Protein AF-A0A2Z6S426-F1 (afdb_monomer_lite)

Sequence (237 aa):
MQKSKGLKKSLVNKELTIDIYERCTQDAVEDKPRTAYFLRCERFIPYIIRQTKRSIHLLDSKRWILNDRITTWAFGDCRIPIYIQALEKYGDDIPNEILYTRKQLIDMEDNGSVSESTITWKDVGKAQIKIMEEGFRTRYKKDSKFIREYAGYVSRLRQEENSDEYVRNVAVMLFLDEEAYSIRIARYRKWYANKKNLLKSVEHLYKLYYELSKEVRPMVGNEIENAIEDAIKAEIN

Organism: NCBI:txid94130

Foldseek 3Di:
DDDPDDPDPPPDDVVVVVVVVCCCVVVVDWDDWDWDWDWDADPNDIDIDIDTDDDCRPPNPLWDQDPVNPDIDGVPPPLVVVSVVQCVVPPPPRDVVSVDPPVVVVVVVPPDDDDDDDLALVNLLVLLVQLLVLCVVVVNDCPDPSNVVSVVVNVVLVPDPGNRVVLLVVLCVQDVDVVSLVVVLVVLCVVCVVSVSSNVSVNSSNVSSPVSNVVPDDQDPVSVVVVVVVVVVVVVD

Radius of gyration: 26.18 Å; chains: 1; bounding box: 75×65×60 Å

Structure (mmCIF, N/CA/C/O backbone):
data_AF-A0A2Z6S426-F1
#
_entry.id   AF-A0A2Z6S426-F1
#
loop_
_atom_site.group_PDB
_atom_site.id
_atom_site.type_symbol
_atom_site.label_atom_id
_atom_site.label_alt_id
_atom_site.label_comp_id
_atom_site.label_asym_id
_atom_site.label_entity_id
_atom_site.label_seq_id
_atom_site.pdbx_PDB_ins_code
_atom_site.Cartn_x
_atom_site.Cartn_y
_atom_site.Cartn_z
_atom_site.occupancy
_atom_site.B_iso_or_equiv
_atom_site.auth_seq_id
_atom_site.auth_comp_id
_atom_site.auth_asym_id
_atom_site.auth_atom_id
_atom_site.pdbx_PDB_model_num
ATOM 1 N N . MET A 1 1 ? -43.826 -20.174 12.063 1.00 30.41 1 MET A N 1
ATOM 2 C CA . MET A 1 1 ? -42.559 -19.449 11.800 1.00 30.41 1 MET A CA 1
ATOM 3 C C . MET A 1 1 ? -41.387 -20.376 12.078 1.00 30.41 1 MET A C 1
ATOM 5 O O . MET A 1 1 ? -41.170 -20.728 13.230 1.00 30.41 1 MET A O 1
ATOM 9 N N . GLN A 1 2 ? -40.660 -20.808 11.049 1.00 24.36 2 GLN A N 1
ATOM 10 C CA . GLN A 1 2 ? -39.544 -21.744 11.199 1.00 24.36 2 GLN A CA 1
ATOM 11 C C . GLN A 1 2 ? -38.223 -20.981 11.024 1.00 24.36 2 GLN A C 1
ATOM 13 O O . GLN A 1 2 ? -37.948 -20.439 9.958 1.00 24.36 2 GLN A O 1
ATOM 18 N N . LYS A 1 3 ? -37.418 -20.895 12.090 1.00 27.33 3 LYS A N 1
ATOM 19 C CA . LYS A 1 3 ? -36.033 -20.410 12.009 1.00 27.33 3 LYS A CA 1
ATOM 20 C C . LYS A 1 3 ? -35.194 -21.482 11.313 1.00 27.33 3 LYS A C 1
ATOM 22 O O . LYS A 1 3 ? -35.012 -22.555 11.884 1.00 27.33 3 LYS A O 1
ATOM 27 N N . SER A 1 4 ? -34.609 -21.191 10.153 1.00 26.69 4 SER A N 1
ATOM 28 C CA . SER A 1 4 ? -33.524 -22.013 9.606 1.00 26.69 4 SER A CA 1
ATOM 29 C C . SER A 1 4 ? -32.203 -21.651 10.295 1.00 26.69 4 SER A C 1
ATOM 31 O O . SER A 1 4 ? -31.337 -20.956 9.772 1.00 26.69 4 SER A O 1
ATOM 33 N N . LYS A 1 5 ? -32.046 -22.141 11.531 1.00 32.06 5 LYS A N 1
ATOM 34 C CA . LYS A 1 5 ? -30.719 -22.367 12.113 1.00 32.06 5 LYS A CA 1
ATOM 35 C C . LYS A 1 5 ? -30.060 -23.493 11.317 1.00 32.06 5 LYS A C 1
ATOM 37 O O . LYS A 1 5 ? -30.583 -24.600 11.281 1.00 32.06 5 LYS A O 1
ATOM 42 N N . GLY A 1 6 ? -28.897 -23.208 10.743 1.00 30.12 6 GLY A N 1
ATOM 43 C CA . GLY A 1 6 ? -28.026 -24.218 10.158 1.00 30.12 6 GLY A CA 1
ATOM 44 C C . GLY A 1 6 ? -28.404 -24.603 8.733 1.00 30.12 6 GLY A C 1
ATOM 45 O O . GLY A 1 6 ? -29.051 -25.620 8.503 1.00 30.12 6 GLY A O 1
ATOM 46 N N . LEU A 1 7 ? -27.810 -23.906 7.762 1.00 29.88 7 LEU A N 1
ATOM 47 C CA . LEU A 1 7 ? -27.157 -24.677 6.708 1.00 29.88 7 LEU A CA 1
ATOM 48 C C . LEU A 1 7 ? -26.082 -25.491 7.427 1.00 29.88 7 LEU A C 1
ATOM 50 O O . LEU A 1 7 ? -25.036 -24.979 7.830 1.00 29.88 7 LEU A O 1
ATOM 54 N N . LYS A 1 8 ? -26.454 -26.737 7.736 1.00 31.03 8 LYS A N 1
ATOM 55 C CA . LYS A 1 8 ? -25.564 -27.752 8.272 1.00 31.03 8 LYS A CA 1
ATOM 56 C C . LYS A 1 8 ? -24.275 -27.725 7.454 1.00 31.03 8 LYS A C 1
ATOM 58 O O . LYS A 1 8 ? -24.292 -27.503 6.245 1.00 31.03 8 LYS A O 1
ATOM 63 N N . LYS A 1 9 ? -23.182 -28.031 8.148 1.00 32.97 9 LYS A N 1
ATOM 64 C CA . LYS A 1 9 ? -21.836 -28.421 7.692 1.00 32.97 9 LYS A CA 1
ATOM 65 C C . LYS A 1 9 ? -21.816 -29.536 6.611 1.00 32.97 9 LYS A C 1
ATOM 67 O O . LYS A 1 9 ? -20.800 -30.192 6.437 1.00 32.97 9 LYS A O 1
ATOM 72 N N . SER A 1 10 ? -22.929 -29.785 5.921 1.00 32.44 10 SER A N 1
ATOM 73 C CA . SER A 1 10 ? -23.273 -30.994 5.182 1.00 32.44 10 SER A CA 1
ATOM 74 C C . SER A 1 10 ? -23.428 -30.783 3.667 1.00 32.44 10 SER A C 1
ATOM 76 O O . SER A 1 10 ? -24.232 -31.462 3.042 1.00 32.44 10 SER A O 1
ATOM 78 N N . LEU A 1 11 ? -22.643 -29.894 3.060 1.00 34.47 11 LEU A N 1
ATOM 79 C CA . LEU A 1 11 ? -22.276 -29.983 1.636 1.00 34.47 11 LEU A CA 1
ATOM 80 C C . LEU A 1 11 ? -20.750 -29.737 1.543 1.00 34.47 11 LEU A C 1
ATOM 82 O O . LEU A 1 11 ? -20.322 -28.704 1.041 1.00 34.47 11 LEU A O 1
ATOM 86 N N . VAL A 1 12 ? -19.930 -30.435 2.350 1.00 36.62 12 VAL A N 1
ATOM 87 C CA . VAL A 1 12 ? -19.390 -31.807 2.127 1.00 36.62 12 VAL A CA 1
ATOM 88 C C . VAL A 1 12 ? -18.418 -31.770 0.952 1.00 36.62 12 VAL A C 1
ATOM 90 O O . VAL A 1 12 ? -18.851 -31.590 -0.175 1.00 36.62 12 VAL A O 1
ATOM 93 N N . ASN A 1 13 ? -17.104 -31.895 1.079 1.00 34.88 13 ASN A N 1
ATOM 94 C CA . ASN A 1 13 ? -16.160 -32.184 2.156 1.00 34.88 13 ASN A CA 1
ATOM 95 C C . ASN A 1 13 ? -14.894 -31.433 1.681 1.00 34.88 13 ASN A C 1
ATOM 97 O O . ASN A 1 13 ? -14.618 -31.475 0.483 1.00 34.88 13 ASN A O 1
ATOM 101 N N . LYS A 1 14 ? -14.116 -30.736 2.521 1.00 36.34 14 LYS A N 1
ATOM 102 C CA . LYS A 1 14 ? -12.829 -30.188 2.021 1.00 36.34 14 LYS A CA 1
ATOM 103 C C . LYS A 1 14 ? -11.916 -31.307 1.485 1.00 36.34 14 LYS A C 1
ATOM 105 O O . LYS A 1 14 ? -11.168 -31.057 0.546 1.00 36.34 14 LYS A O 1
ATOM 110 N N . GLU A 1 15 ? -12.088 -32.524 2.003 1.00 39.94 15 GLU A N 1
ATOM 111 C CA . GLU A 1 15 ? -11.519 -33.778 1.484 1.00 39.94 15 GLU A CA 1
ATOM 112 C C . GLU A 1 15 ? -11.997 -34.090 0.056 1.00 39.94 15 GLU A C 1
ATOM 114 O O . GLU A 1 15 ? -11.175 -34.355 -0.806 1.00 39.94 15 GLU A O 1
ATOM 119 N N . LEU A 1 16 ? -13.285 -33.887 -0.264 1.00 41.25 16 LEU A N 1
ATOM 120 C CA . LEU A 1 16 ? -13.833 -34.134 -1.604 1.00 41.25 16 LEU A CA 1
ATOM 121 C C . LEU A 1 16 ? -13.125 -33.293 -2.677 1.00 41.25 16 LEU A C 1
ATOM 123 O O . LEU A 1 16 ? -13.000 -33.742 -3.806 1.00 41.25 16 LEU A O 1
ATOM 127 N N . THR A 1 17 ? -12.678 -32.076 -2.350 1.00 51.31 17 THR A N 1
ATOM 128 C CA . THR A 1 17 ? -11.922 -31.217 -3.281 1.00 51.31 17 THR A CA 1
ATOM 129 C C . THR A 1 17 ? -10.506 -31.723 -3.550 1.00 51.31 17 THR A C 1
ATOM 131 O O . THR A 1 17 ? -10.048 -31.589 -4.680 1.00 51.31 17 THR A O 1
ATOM 134 N N . ILE A 1 18 ? -9.832 -32.298 -2.548 1.00 51.16 18 ILE A N 1
ATOM 135 C CA . ILE A 1 18 ? -8.491 -32.882 -2.710 1.00 51.16 18 ILE A CA 1
ATOM 136 C C . ILE A 1 18 ? -8.596 -34.235 -3.418 1.00 51.16 18 ILE A C 1
ATOM 138 O O . ILE A 1 18 ? -7.896 -34.443 -4.394 1.00 51.16 18 ILE A O 1
ATOM 142 N N . ASP A 1 19 ? -9.552 -35.089 -3.052 1.00 53.00 19 ASP A N 1
ATOM 143 C CA . ASP A 1 19 ? -9.757 -36.386 -3.713 1.00 53.00 19 ASP A CA 1
ATOM 144 C C . ASP A 1 19 ? -10.205 -36.233 -5.176 1.00 53.00 19 ASP A C 1
ATOM 146 O O . ASP A 1 19 ? -9.977 -37.102 -6.015 1.00 53.00 19 ASP A O 1
ATOM 150 N N . ILE A 1 20 ? -10.927 -35.153 -5.503 1.00 52.75 20 ILE A N 1
ATOM 151 C CA . ILE A 1 20 ? -11.237 -34.796 -6.896 1.00 52.75 20 ILE A CA 1
ATOM 152 C C . ILE A 1 20 ? -9.968 -34.299 -7.597 1.00 52.75 20 ILE A C 1
ATOM 154 O O . ILE A 1 20 ? -9.729 -34.685 -8.732 1.00 52.75 20 ILE A O 1
ATOM 158 N N . TYR A 1 21 ? -9.136 -33.496 -6.930 1.00 50.28 21 TYR A N 1
ATOM 159 C CA . TYR A 1 21 ? -7.857 -33.028 -7.470 1.00 50.28 21 TYR A CA 1
ATOM 160 C C . TYR A 1 21 ? -6.886 -34.186 -7.759 1.00 50.28 21 TYR A C 1
ATOM 162 O O . TYR A 1 21 ? -6.336 -34.250 -8.857 1.00 50.28 21 TYR A O 1
ATOM 1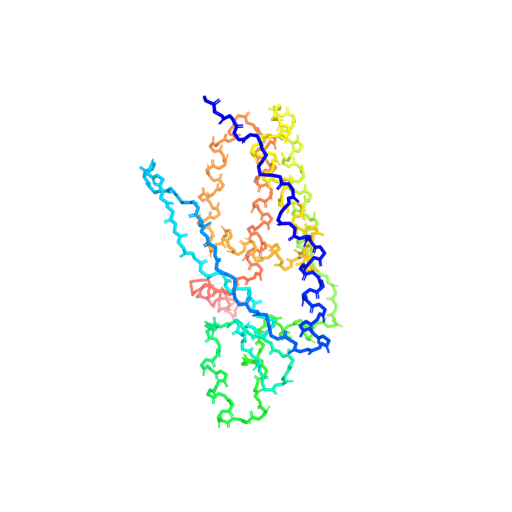70 N N . GLU A 1 22 ? -6.720 -35.125 -6.825 1.00 53.22 22 GLU A N 1
ATOM 171 C CA . GLU A 1 22 ? -5.867 -36.308 -6.982 1.00 53.22 22 GLU A CA 1
ATOM 172 C C . GLU A 1 22 ? -6.383 -37.222 -8.097 1.00 53.22 22 GLU A C 1
ATOM 174 O O . GLU A 1 22 ? -5.616 -37.566 -8.985 1.00 53.22 22 GLU A O 1
ATOM 179 N N . ARG A 1 23 ? -7.691 -37.509 -8.167 1.00 57.47 23 ARG A N 1
ATOM 180 C CA . ARG A 1 23 ? -8.261 -38.296 -9.282 1.00 57.47 23 ARG A CA 1
ATOM 181 C C . ARG A 1 23 ? -8.143 -37.604 -10.640 1.00 57.47 23 ARG A C 1
ATOM 183 O O . ARG A 1 23 ? -7.869 -38.258 -11.640 1.00 57.47 23 ARG A O 1
ATOM 190 N N . CYS A 1 24 ? -8.324 -36.286 -10.705 1.00 53.66 24 CYS A N 1
ATOM 191 C CA . CYS A 1 24 ? -8.149 -35.536 -11.952 1.00 53.66 24 CYS A CA 1
ATOM 192 C C . CYS A 1 24 ? -6.681 -35.509 -12.415 1.00 53.66 24 CYS A C 1
ATOM 194 O O . CYS A 1 24 ? -6.433 -35.456 -13.616 1.00 53.66 24 CYS A O 1
ATOM 196 N N . THR A 1 25 ? -5.714 -35.527 -11.489 1.00 51.59 25 THR A N 1
ATOM 197 C CA . THR A 1 25 ? -4.272 -35.472 -11.806 1.00 51.59 25 THR A CA 1
ATOM 198 C C . THR A 1 25 ? -3.643 -36.848 -12.025 1.00 51.59 25 THR A C 1
ATOM 200 O O . THR A 1 25 ? -2.805 -36.980 -12.910 1.00 51.59 25 THR A O 1
ATOM 203 N N . GLN A 1 26 ? -4.043 -37.863 -11.257 1.00 58.97 26 GLN A N 1
ATOM 204 C CA . GLN A 1 26 ? -3.499 -39.224 -11.329 1.00 58.97 26 GLN A CA 1
ATOM 205 C C . GLN A 1 26 ? -4.237 -40.092 -12.358 1.00 58.97 26 GLN A C 1
ATOM 207 O O . GLN A 1 26 ? -3.587 -40.813 -13.110 1.00 58.97 26 GLN A O 1
ATOM 212 N N . ASP A 1 27 ? -5.568 -39.976 -12.446 1.00 61.31 27 ASP A N 1
ATOM 213 C CA . ASP A 1 27 ? -6.408 -40.866 -13.265 1.00 61.31 27 ASP A CA 1
ATOM 214 C C . ASP A 1 27 ? -6.983 -40.186 -14.526 1.00 61.31 27 ASP A C 1
ATOM 216 O O . ASP A 1 27 ? -7.734 -40.810 -15.277 1.00 61.31 27 ASP A O 1
ATOM 220 N N . ALA A 1 28 ? -6.669 -38.902 -14.759 1.00 57.78 28 ALA A N 1
ATOM 221 C CA . ALA A 1 28 ? -7.155 -38.084 -15.885 1.00 57.78 28 ALA A CA 1
ATOM 222 C C . ALA A 1 28 ? -8.693 -38.070 -16.063 1.00 57.78 28 ALA A C 1
ATOM 224 O O . ALA A 1 28 ? -9.211 -37.867 -17.163 1.00 57.78 28 ALA A O 1
ATOM 225 N N . VAL A 1 29 ? -9.447 -38.287 -14.981 1.00 59.19 29 VAL A N 1
ATOM 226 C CA . VAL A 1 29 ? -10.915 -38.324 -15.016 1.00 59.19 29 VAL A CA 1
ATOM 227 C C . VAL A 1 29 ? -11.481 -36.904 -15.071 1.00 59.19 29 VAL A C 1
ATOM 229 O O . VAL A 1 29 ? -11.225 -36.089 -14.189 1.00 59.19 29 VAL A O 1
ATOM 232 N N . GLU A 1 30 ? -12.294 -36.613 -16.088 1.00 54.28 30 GLU A N 1
ATOM 233 C CA . GLU A 1 30 ? -12.892 -35.289 -16.296 1.00 54.28 30 GLU A CA 1
ATOM 234 C C . GLU A 1 30 ? -13.983 -34.974 -15.249 1.00 54.28 30 GLU A C 1
ATOM 236 O O . GLU A 1 30 ? -14.933 -35.746 -15.057 1.00 54.28 30 GLU A O 1
ATOM 241 N N . ASP A 1 31 ? -13.882 -33.820 -14.575 1.00 57.72 31 ASP A N 1
ATOM 242 C CA . ASP A 1 31 ? -14.892 -33.398 -13.597 1.00 57.72 31 ASP A CA 1
ATOM 243 C C . ASP A 1 31 ? -16.157 -32.877 -14.295 1.00 57.72 31 ASP A C 1
ATOM 245 O O . ASP A 1 31 ? -16.133 -31.944 -15.103 1.00 57.72 31 ASP A O 1
ATOM 249 N N . LYS A 1 32 ? -17.304 -33.471 -13.957 1.00 58.50 32 LYS A N 1
ATOM 250 C CA . LYS A 1 32 ? -18.586 -33.133 -14.581 1.00 58.50 32 LYS A CA 1
ATOM 251 C C . LYS A 1 32 ? -19.198 -31.890 -13.930 1.00 58.50 32 LYS A C 1
ATOM 253 O O . LYS A 1 32 ? -19.298 -31.809 -12.701 1.00 58.50 32 LYS A O 1
ATOM 258 N N . PRO A 1 33 ? -19.713 -30.938 -14.728 1.00 57.06 33 PRO A N 1
ATOM 259 C CA . PRO A 1 33 ? -20.255 -29.696 -14.203 1.00 57.06 33 PRO A CA 1
ATOM 260 C C . PRO A 1 33 ? -21.508 -29.943 -13.360 1.00 57.06 33 PRO A C 1
ATOM 262 O O . PRO A 1 33 ? -22.411 -30.691 -13.741 1.00 57.06 33 PRO A O 1
ATOM 265 N N . ARG A 1 34 ? -21.596 -29.265 -12.212 1.00 58.78 34 ARG A N 1
ATOM 266 C CA . ARG A 1 34 ? -22.709 -29.431 -11.270 1.00 58.78 34 ARG A CA 1
ATOM 267 C C . ARG A 1 34 ? -23.681 -28.271 -11.410 1.00 58.78 34 ARG A C 1
ATOM 269 O O . ARG A 1 34 ? -23.300 -27.102 -11.361 1.00 58.78 34 ARG A O 1
ATOM 276 N N . THR A 1 35 ? -24.961 -28.587 -11.567 1.00 59.53 35 THR A N 1
ATOM 277 C CA . THR A 1 35 ? -26.019 -27.573 -11.657 1.00 59.53 35 THR A CA 1
ATOM 278 C C . THR A 1 35 ? -26.753 -27.466 -10.335 1.00 59.53 35 THR A C 1
ATOM 280 O O . THR A 1 35 ? -27.240 -28.467 -9.820 1.00 59.53 35 THR A O 1
ATOM 283 N N . ALA A 1 36 ? -26.839 -26.252 -9.794 1.00 64.94 36 ALA A N 1
ATOM 284 C CA . ALA A 1 36 ? -27.532 -25.983 -8.543 1.00 64.94 36 ALA A CA 1
ATOM 285 C C . ALA A 1 36 ? -28.350 -24.688 -8.627 1.00 64.94 36 ALA A C 1
ATOM 287 O O . ALA A 1 36 ? -28.082 -23.801 -9.441 1.00 64.94 36 ALA A O 1
ATOM 288 N N . TYR A 1 37 ? -29.366 -24.590 -7.774 1.00 68.50 37 TYR A N 1
ATOM 289 C CA . TYR A 1 37 ? -30.145 -23.372 -7.588 1.00 68.50 37 TYR A CA 1
ATOM 290 C C . TYR A 1 37 ? -29.488 -22.502 -6.515 1.00 68.50 37 TYR A C 1
ATOM 292 O O . TYR A 1 37 ? -29.152 -22.983 -5.433 1.00 68.50 37 TYR A O 1
ATOM 300 N N . PHE A 1 38 ? -29.306 -21.219 -6.814 1.00 61.91 38 PHE A N 1
ATOM 301 C CA . PHE A 1 38 ? -28.699 -20.239 -5.920 1.00 61.91 38 PHE A CA 1
ATOM 302 C C . PHE A 1 38 ? -29.707 -19.143 -5.600 1.00 61.91 38 PHE A C 1
ATOM 304 O O . PHE A 1 38 ? -30.357 -18.610 -6.497 1.00 61.91 38 PHE A O 1
ATOM 311 N N . LEU A 1 39 ? -29.800 -18.775 -4.324 1.00 65.00 39 LEU A N 1
ATOM 312 C CA . LEU A 1 39 ? -30.549 -17.600 -3.899 1.00 65.00 39 LEU A CA 1
ATOM 313 C C . LEU A 1 39 ? -29.699 -16.346 -4.146 1.00 65.00 39 LEU A C 1
ATOM 315 O O . LEU A 1 39 ? -28.556 -16.259 -3.689 1.00 65.00 39 LEU A O 1
ATOM 319 N N . ARG A 1 40 ? -30.251 -15.381 -4.876 1.00 66.38 40 ARG A N 1
ATOM 320 C CA . ARG A 1 40 ? -29.673 -14.058 -5.129 1.00 66.38 40 ARG A CA 1
ATOM 321 C C . ARG A 1 40 ? -30.612 -12.981 -4.607 1.00 66.38 40 ARG A C 1
ATOM 323 O O . ARG A 1 40 ? -31.764 -13.249 -4.277 1.00 66.38 40 ARG A O 1
ATOM 330 N N . CYS A 1 41 ? -30.089 -11.769 -4.506 1.00 63.28 41 CYS A N 1
ATOM 331 C CA . CYS A 1 41 ? -30.846 -10.599 -4.103 1.00 63.28 41 CYS A CA 1
ATOM 332 C C . CYS A 1 41 ? -30.325 -9.401 -4.892 1.00 63.28 41 CYS A C 1
ATOM 334 O O . CYS A 1 41 ? -29.135 -9.094 -4.822 1.00 63.28 41 CYS A O 1
ATOM 336 N N . GLU A 1 42 ? -31.205 -8.744 -5.639 1.00 61.62 42 GLU A N 1
ATOM 337 C CA . GLU A 1 42 ? -30.906 -7.498 -6.339 1.00 61.62 42 GLU A CA 1
ATOM 338 C C . GLU A 1 42 ? -31.943 -6.459 -5.932 1.00 61.62 42 GLU A C 1
ATOM 340 O O . GLU A 1 42 ? -33.138 -6.748 -5.916 1.00 61.62 42 GLU A O 1
ATOM 345 N N . ARG A 1 43 ? -31.483 -5.266 -5.530 1.00 70.94 43 ARG A N 1
ATOM 346 C CA . ARG A 1 43 ? -32.350 -4.188 -5.013 1.00 70.94 43 ARG A CA 1
ATOM 347 C C . ARG A 1 43 ? -33.350 -4.672 -3.949 1.00 70.94 43 ARG A C 1
ATOM 349 O O . ARG A 1 43 ? -34.501 -4.257 -3.939 1.00 70.94 43 ARG A O 1
ATOM 356 N N . PHE A 1 44 ? -32.894 -5.545 -3.048 1.00 60.66 44 PHE A N 1
ATOM 357 C CA . PHE A 1 44 ? -33.692 -6.137 -1.963 1.00 60.66 44 PHE A CA 1
ATOM 358 C C . PHE A 1 44 ? -34.819 -7.086 -2.404 1.00 60.66 44 PHE A C 1
ATOM 360 O O . PHE A 1 44 ? -35.609 -7.516 -1.566 1.00 60.66 44 PHE A O 1
ATOM 367 N N . ILE A 1 45 ? -34.866 -7.477 -3.679 1.00 69.31 45 ILE A N 1
ATOM 368 C CA . ILE A 1 45 ? -35.804 -8.475 -4.195 1.00 69.31 45 ILE A CA 1
ATOM 369 C C . ILE A 1 45 ? -35.067 -9.821 -4.304 1.00 69.31 45 ILE A C 1
ATOM 371 O O . ILE A 1 45 ? -34.122 -9.938 -5.094 1.00 69.31 45 ILE A O 1
ATOM 375 N N . PRO A 1 46 ? -35.440 -10.841 -3.506 1.00 72.12 46 PRO A N 1
ATOM 376 C CA . PRO A 1 46 ? -34.824 -12.157 -3.589 1.00 72.12 46 PRO A CA 1
ATOM 377 C C . PRO A 1 46 ? -35.333 -12.919 -4.816 1.00 72.12 46 PRO A C 1
ATOM 379 O O . PRO A 1 46 ? -36.532 -12.954 -5.084 1.00 72.12 46 PRO A O 1
ATOM 382 N N . TYR A 1 47 ? -34.430 -13.587 -5.528 1.00 74.94 47 TYR A N 1
ATOM 383 C CA . TYR A 1 47 ? -34.781 -14.481 -6.631 1.00 74.94 47 TYR A CA 1
ATOM 384 C C . TYR A 1 47 ? -33.871 -15.708 -6.656 1.00 74.94 47 TYR A C 1
ATOM 386 O O . TYR A 1 47 ? -32.744 -15.692 -6.157 1.00 74.94 47 TYR A O 1
ATOM 394 N N . ILE A 1 48 ? -34.377 -16.797 -7.230 1.00 70.69 48 ILE A N 1
ATOM 395 C CA . ILE A 1 48 ? -33.630 -18.042 -7.396 1.00 70.69 48 ILE A CA 1
ATOM 396 C C . ILE A 1 48 ? -33.115 -18.096 -8.830 1.00 70.69 48 ILE A C 1
ATOM 398 O O . ILE A 1 48 ? -33.885 -17.972 -9.776 1.00 70.69 48 ILE A O 1
ATOM 402 N N . ILE A 1 49 ? -31.815 -18.325 -8.991 1.00 72.69 49 ILE A N 1
ATOM 403 C CA . ILE A 1 49 ? -31.191 -18.545 -10.294 1.00 72.69 49 ILE A CA 1
ATOM 404 C C . ILE A 1 49 ? -30.621 -19.959 -10.363 1.00 72.69 49 ILE A C 1
ATOM 406 O O . ILE A 1 49 ? -29.916 -20.412 -9.458 1.00 72.69 49 ILE A O 1
ATOM 410 N N . ARG A 1 50 ? -30.917 -20.674 -11.449 1.00 74.75 50 ARG A N 1
ATOM 411 C CA . ARG A 1 50 ? -30.262 -21.944 -11.769 1.00 74.75 50 ARG A CA 1
ATOM 412 C C . ARG A 1 50 ? -28.904 -21.621 -12.381 1.00 74.75 50 ARG A C 1
ATOM 414 O O . ARG A 1 50 ? -28.848 -21.006 -13.439 1.00 74.75 50 ARG A O 1
ATOM 421 N N . GLN A 1 51 ? -27.816 -22.011 -11.723 1.00 63.19 51 GLN A N 1
ATOM 422 C CA . GLN A 1 51 ? -26.471 -21.854 -12.276 1.00 63.19 51 GLN A CA 1
ATOM 423 C C . GLN A 1 51 ? -25.788 -23.214 -12.357 1.00 63.19 51 GLN A C 1
ATOM 425 O O . GLN A 1 51 ? -25.721 -23.968 -11.384 1.00 63.19 51 GLN A O 1
ATOM 430 N N . THR A 1 52 ? -25.254 -23.517 -13.533 1.00 61.50 52 THR A N 1
ATOM 431 C CA . THR A 1 52 ? -24.308 -24.612 -13.713 1.00 61.50 52 THR A CA 1
ATOM 432 C C . THR A 1 52 ? -22.933 -24.086 -13.353 1.00 61.50 52 THR A C 1
ATOM 434 O O . THR A 1 52 ? -22.363 -23.272 -14.075 1.00 61.50 52 THR A O 1
ATOM 437 N N . LYS A 1 53 ? -22.414 -24.511 -12.201 1.00 50.59 53 LYS A N 1
ATOM 438 C CA . LYS A 1 53 ? -21.026 -24.246 -11.848 1.00 50.59 53 LYS A CA 1
ATOM 439 C C . LYS A 1 53 ? -20.177 -25.344 -12.464 1.00 50.59 53 LYS A C 1
ATOM 441 O O . LYS A 1 53 ? -20.274 -26.508 -12.079 1.00 50.59 53 LYS A O 1
ATOM 446 N N . ARG A 1 54 ? -19.354 -24.954 -13.431 1.00 47.12 54 ARG A N 1
ATOM 447 C CA . ARG A 1 54 ? -18.203 -25.754 -13.830 1.00 47.12 54 ARG A CA 1
ATOM 448 C C . ARG A 1 54 ? -17.132 -25.508 -12.770 1.00 47.12 54 ARG A C 1
ATOM 450 O O . ARG A 1 54 ? -16.801 -24.355 -12.491 1.00 47.12 54 ARG A O 1
ATOM 457 N N . SER A 1 55 ? -16.698 -26.561 -12.095 1.00 45.59 55 SER A N 1
ATOM 458 C CA . SER A 1 55 ? -15.409 -26.575 -11.408 1.00 45.59 55 SER A CA 1
ATOM 459 C C . SER A 1 55 ? -14.356 -26.139 -12.421 1.00 45.59 55 SER A C 1
ATOM 461 O O . SER A 1 55 ? -14.414 -26.516 -13.590 1.00 45.59 55 SER A O 1
ATOM 463 N N . ILE A 1 56 ? -13.469 -25.249 -11.992 1.00 44.97 56 ILE A N 1
ATOM 464 C CA . ILE A 1 56 ? -12.375 -24.761 -12.826 1.00 44.97 56 ILE A CA 1
ATOM 465 C C . ILE A 1 56 ? -11.535 -25.996 -13.156 1.00 44.97 56 ILE A C 1
ATOM 467 O O . ILE A 1 56 ? -11.025 -26.645 -12.244 1.00 44.97 56 ILE A O 1
ATOM 471 N N . HIS A 1 57 ? -11.509 -26.379 -14.431 1.00 40.09 57 HIS A N 1
ATOM 472 C CA . HIS A 1 57 ? -10.780 -27.546 -14.912 1.00 40.09 57 HIS A CA 1
ATOM 473 C C . HIS A 1 57 ? -9.291 -27.397 -14.549 1.00 40.09 57 HIS A C 1
ATOM 475 O O . HIS A 1 57 ? -8.758 -26.290 -14.573 1.00 40.09 57 HIS A O 1
ATOM 481 N N . LEU A 1 58 ? -8.596 -28.486 -14.210 1.00 40.81 58 LEU A N 1
ATOM 482 C CA . LEU A 1 58 ? -7.163 -28.438 -13.870 1.00 40.81 58 LEU A CA 1
ATOM 483 C C . LEU A 1 58 ? -6.286 -27.989 -15.055 1.00 40.81 58 LEU A C 1
ATOM 485 O O . LEU A 1 58 ? -5.217 -27.425 -14.850 1.00 40.81 58 LEU A O 1
ATOM 489 N N . LEU A 1 59 ? -6.784 -28.170 -16.283 1.00 40.56 59 LEU A N 1
ATOM 490 C CA . LEU A 1 59 ? -6.210 -27.625 -17.522 1.00 40.56 59 LEU A CA 1
ATOM 491 C C . LEU A 1 59 ? -6.968 -26.377 -18.027 1.00 40.56 59 LEU A C 1
ATOM 493 O O . LEU A 1 59 ? -6.926 -26.085 -19.217 1.00 40.56 59 LEU A O 1
ATOM 497 N N . ASP A 1 60 ? -7.728 -25.671 -17.175 1.00 42.06 60 ASP A N 1
ATOM 498 C CA . ASP A 1 60 ? -8.370 -24.398 -17.547 1.00 42.06 60 ASP A CA 1
ATOM 499 C C . ASP A 1 60 ? -7.283 -23.337 -17.792 1.00 42.06 60 ASP A C 1
ATOM 501 O O . ASP A 1 60 ? -6.714 -22.726 -16.881 1.00 42.06 60 ASP A O 1
ATOM 505 N N . SER A 1 61 ? -6.978 -23.181 -19.076 1.00 46.19 61 SER A N 1
ATOM 506 C CA . SER A 1 61 ? -5.930 -22.396 -19.716 1.00 46.19 61 SER A CA 1
ATOM 507 C C . SER A 1 61 ? -6.170 -20.889 -19.627 1.00 46.19 61 SER A C 1
ATOM 509 O O . SER A 1 61 ? -6.183 -20.175 -20.630 1.00 46.19 61 SER A O 1
ATOM 511 N N . LYS A 1 62 ? -6.303 -20.347 -18.414 1.00 54.78 62 LYS A N 1
ATOM 512 C CA . LYS A 1 62 ? -6.191 -18.889 -18.215 1.00 54.78 62 LYS A CA 1
ATOM 513 C C . LYS A 1 62 ? -4.753 -18.390 -18.315 1.00 54.78 62 LYS A C 1
ATOM 515 O O . LYS A 1 62 ? -4.497 -17.210 -18.071 1.00 54.78 62 LYS A O 1
ATOM 520 N N . A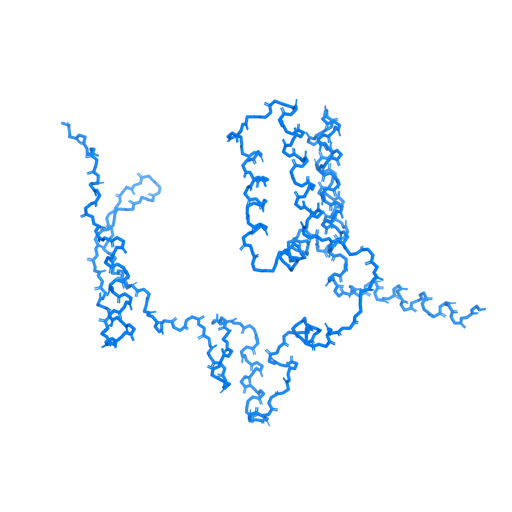RG A 1 63 ? -3.826 -19.283 -18.665 1.00 52.91 63 ARG A N 1
ATOM 521 C CA . ARG A 1 63 ? -2.447 -18.966 -18.975 1.00 52.91 63 ARG A CA 1
ATOM 522 C C . ARG A 1 63 ? -2.033 -19.555 -20.323 1.00 52.91 63 ARG A C 1
ATOM 524 O O . ARG A 1 63 ? -2.383 -20.689 -20.630 1.00 52.91 63 ARG A O 1
ATOM 531 N N . TRP A 1 64 ? -1.309 -18.766 -21.106 1.00 54.91 64 TRP A N 1
ATOM 532 C CA . TRP A 1 6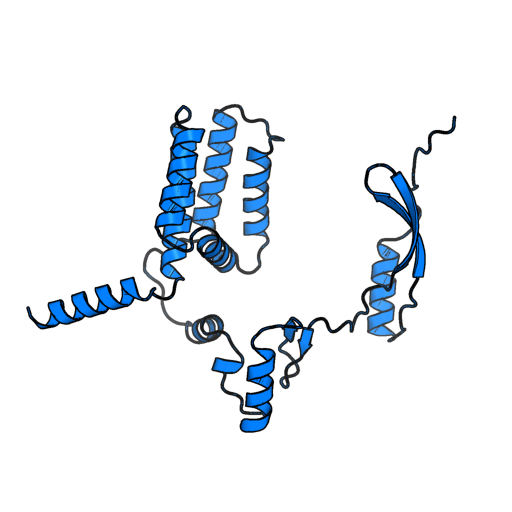4 ? -0.566 -19.192 -22.285 1.00 54.91 64 TRP A CA 1
ATOM 533 C C . TRP A 1 64 ? 0.722 -19.878 -21.838 1.00 54.91 64 TRP A C 1
ATOM 535 O O . TRP A 1 64 ? 1.472 -19.290 -21.062 1.00 54.91 64 TRP A O 1
ATOM 545 N N . ILE A 1 65 ? 0.964 -21.101 -22.308 1.00 61.28 65 ILE A N 1
ATOM 546 C CA . ILE A 1 65 ? 2.240 -21.803 -22.127 1.00 61.28 65 ILE A CA 1
ATOM 547 C C . ILE A 1 65 ? 3.112 -21.456 -23.335 1.00 61.28 65 ILE A C 1
ATOM 549 O O . ILE A 1 65 ? 2.661 -21.597 -24.472 1.00 61.28 65 ILE A O 1
ATOM 553 N N . LEU A 1 66 ? 4.317 -20.952 -23.082 1.00 64.38 66 LEU A N 1
ATOM 554 C CA . LEU A 1 66 ? 5.273 -20.564 -24.117 1.00 64.38 66 LEU A CA 1
ATOM 555 C C . LEU A 1 66 ? 5.961 -21.810 -24.704 1.00 64.38 66 LEU A C 1
ATOM 557 O O . LEU A 1 66 ? 5.826 -22.921 -24.190 1.00 64.38 66 LEU A O 1
ATOM 561 N N . ASN A 1 67 ? 6.678 -21.637 -25.813 1.00 66.12 67 ASN A N 1
ATOM 562 C CA . ASN A 1 67 ? 7.266 -22.746 -26.572 1.00 66.12 67 ASN A CA 1
ATOM 563 C C . ASN A 1 67 ? 8.331 -23.540 -25.784 1.00 66.12 67 ASN A C 1
ATOM 565 O O . ASN A 1 67 ? 8.529 -24.728 -26.026 1.00 66.12 67 ASN A O 1
ATOM 569 N N . ASP A 1 68 ? 8.935 -22.922 -24.764 1.00 61.19 68 ASP A N 1
ATOM 570 C CA . ASP A 1 68 ? 9.834 -23.579 -23.805 1.00 61.19 68 ASP A CA 1
ATOM 571 C C . ASP A 1 68 ? 9.131 -24.607 -22.895 1.00 61.19 68 ASP A C 1
ATOM 573 O O . ASP A 1 68 ? 9.787 -25.342 -22.159 1.00 61.19 68 ASP A O 1
ATOM 577 N N . ARG A 1 69 ? 7.792 -24.672 -22.943 1.00 54.75 69 ARG A N 1
ATOM 578 C CA . ARG A 1 69 ? 6.909 -25.538 -22.142 1.00 54.75 69 ARG A CA 1
ATOM 579 C C . ARG A 1 69 ? 7.021 -25.354 -20.628 1.00 54.75 69 ARG A C 1
ATOM 581 O O . ARG A 1 69 ? 6.437 -26.139 -19.882 1.00 54.75 69 ARG A O 1
ATOM 588 N N . ILE A 1 70 ? 7.733 -24.327 -20.175 1.00 57.44 70 ILE A N 1
ATOM 589 C CA . ILE A 1 70 ? 8.003 -24.055 -18.760 1.00 57.44 70 ILE A CA 1
ATOM 590 C C . ILE A 1 70 ? 7.377 -22.716 -18.372 1.00 57.44 70 ILE A C 1
ATOM 592 O O . ILE A 1 70 ? 6.729 -22.607 -17.328 1.00 57.44 70 ILE A O 1
ATOM 596 N N . THR A 1 71 ? 7.516 -21.698 -19.219 1.00 61.06 71 THR A N 1
ATOM 597 C CA . THR A 1 71 ? 7.070 -20.348 -18.896 1.00 61.06 71 THR A CA 1
ATOM 598 C C . THR A 1 71 ? 5.588 -20.178 -19.225 1.00 61.06 71 THR A C 1
ATOM 600 O O . THR A 1 71 ? 5.087 -20.632 -20.257 1.00 61.06 71 THR A O 1
ATOM 603 N N . THR A 1 72 ? 4.855 -19.508 -18.325 1.00 63.06 72 THR A N 1
ATOM 604 C CA . THR A 1 72 ? 3.416 -19.263 -18.491 1.00 63.06 72 THR A CA 1
ATOM 605 C C . THR A 1 72 ? 3.051 -17.792 -18.305 1.00 63.06 72 THR A C 1
ATOM 607 O O . THR A 1 72 ? 3.472 -17.157 -17.338 1.00 63.06 72 THR A O 1
ATOM 610 N N . TRP A 1 73 ? 2.220 -17.249 -19.195 1.00 59.34 73 TRP A N 1
ATOM 611 C CA . TRP A 1 73 ? 1.682 -15.881 -19.119 1.00 59.34 73 TRP A CA 1
ATOM 612 C C . TRP A 1 73 ? 0.173 -15.880 -18.957 1.00 59.34 73 TRP A C 1
ATOM 614 O O . TRP A 1 73 ? -0.482 -16.821 -19.373 1.00 59.34 73 TRP A O 1
ATOM 624 N N . ALA A 1 74 ? -0.411 -14.834 -18.372 1.00 58.66 74 ALA A N 1
ATOM 625 C CA . ALA A 1 74 ? -1.865 -14.733 -18.255 1.00 58.66 74 ALA A CA 1
ATOM 626 C C . ALA A 1 74 ? -2.534 -14.516 -19.624 1.00 58.66 74 ALA A C 1
ATOM 628 O O . ALA A 1 74 ? -1.988 -13.862 -20.508 1.00 58.66 74 ALA A O 1
ATOM 629 N N . PHE A 1 75 ? -3.747 -15.034 -19.803 1.00 50.94 75 PHE A N 1
ATOM 630 C CA . PHE A 1 75 ? -4.527 -14.780 -21.013 1.00 50.94 75 PHE A CA 1
ATOM 631 C C . PHE A 1 75 ? -4.836 -13.277 -21.143 1.00 50.94 75 PHE A C 1
ATOM 633 O O . PHE A 1 75 ? -5.390 -12.680 -20.219 1.00 50.94 75 PHE A O 1
ATOM 640 N N . GLY A 1 76 ? -4.478 -12.675 -22.280 1.00 52.75 76 GLY A N 1
ATOM 641 C CA . GLY A 1 76 ? -4.579 -11.226 -22.499 1.00 52.75 76 GLY A CA 1
ATOM 642 C C . GLY A 1 76 ? -3.363 -10.416 -22.032 1.00 52.75 76 GLY A C 1
ATOM 643 O O . GLY A 1 76 ? -3.431 -9.189 -22.038 1.00 52.75 76 GLY A O 1
ATOM 644 N N . ASP A 1 77 ? -2.262 -11.070 -21.642 1.00 62.47 77 ASP A N 1
ATOM 645 C CA . ASP A 1 77 ? -0.978 -10.396 -21.424 1.00 62.47 77 ASP A CA 1
ATOM 646 C C . ASP A 1 77 ? -0.553 -9.661 -22.707 1.00 62.47 77 ASP A C 1
ATOM 648 O O . ASP A 1 77 ? -0.574 -10.221 -23.808 1.00 62.47 77 ASP A O 1
ATOM 652 N N . CYS A 1 78 ? -0.193 -8.383 -22.568 1.00 65.44 78 CYS A N 1
ATOM 653 C CA . CYS A 1 78 ? 0.104 -7.493 -23.689 1.00 65.44 78 CYS A CA 1
ATOM 654 C C . CYS A 1 78 ? 1.319 -7.936 -24.518 1.00 65.44 78 CYS A C 1
ATOM 656 O O . CYS A 1 78 ? 1.497 -7.454 -25.635 1.00 65.44 78 CYS A O 1
ATOM 658 N N . ARG A 1 79 ? 2.133 -8.863 -23.999 1.00 71.69 79 ARG A N 1
ATOM 659 C CA . ARG A 1 79 ? 3.311 -9.414 -24.680 1.00 71.69 79 ARG A CA 1
ATOM 660 C C . ARG A 1 79 ? 2.987 -10.567 -25.623 1.00 71.69 79 ARG A C 1
ATOM 662 O O . ARG A 1 79 ? 3.792 -10.859 -26.501 1.00 71.69 79 ARG A O 1
ATOM 669 N N . ILE A 1 80 ? 1.814 -11.194 -25.497 1.00 71.44 80 ILE A N 1
ATOM 670 C CA . ILE A 1 80 ? 1.416 -12.343 -26.329 1.00 71.44 80 ILE A CA 1
ATOM 671 C C . ILE A 1 80 ? 1.481 -12.017 -27.833 1.00 71.44 80 ILE A C 1
ATOM 673 O O . ILE A 1 80 ? 2.092 -12.794 -28.564 1.00 71.44 80 ILE A O 1
ATOM 677 N N . PRO A 1 81 ? 0.948 -10.880 -28.330 1.00 75.62 81 PRO A N 1
ATOM 678 C CA . PRO A 1 81 ? 1.043 -10.551 -29.753 1.00 75.62 81 PRO A CA 1
ATOM 679 C C . PRO A 1 81 ? 2.488 -10.374 -30.241 1.00 75.62 81 PRO A C 1
ATOM 681 O O . PRO A 1 81 ? 2.817 -10.801 -31.344 1.00 75.62 81 PRO A O 1
ATOM 684 N N . ILE A 1 82 ? 3.355 -9.781 -29.411 1.00 78.94 82 ILE A N 1
ATOM 685 C CA . ILE A 1 82 ? 4.773 -9.542 -29.730 1.00 78.94 82 ILE A CA 1
ATOM 686 C C . ILE A 1 82 ? 5.533 -10.871 -29.769 1.00 78.94 82 ILE A C 1
ATOM 688 O O . ILE A 1 82 ? 6.318 -11.111 -30.682 1.00 78.94 82 ILE A O 1
ATOM 692 N N . TYR A 1 83 ? 5.259 -11.760 -28.814 1.00 78.88 83 TYR A N 1
ATOM 693 C CA . TYR A 1 83 ? 5.845 -13.094 -28.763 1.00 78.88 83 TYR A CA 1
ATOM 694 C C . TYR A 1 83 ? 5.463 -13.945 -29.977 1.00 78.88 83 TYR A C 1
ATOM 696 O O . TYR A 1 83 ? 6.330 -14.587 -30.554 1.00 78.88 83 TYR A O 1
ATOM 704 N N . ILE A 1 84 ? 4.197 -13.915 -30.408 1.00 76.75 84 ILE A N 1
ATOM 705 C CA . ILE A 1 84 ? 3.749 -14.650 -31.603 1.00 76.75 84 ILE A CA 1
ATOM 706 C C . ILE A 1 84 ? 4.494 -14.154 -32.852 1.00 76.75 84 ILE A C 1
ATOM 708 O O . ILE A 1 84 ? 5.006 -14.964 -33.619 1.00 76.75 84 ILE A O 1
ATOM 712 N N . GLN A 1 85 ? 4.633 -12.834 -33.018 1.00 79.50 85 GLN A N 1
ATOM 713 C CA . GLN A 1 85 ? 5.408 -12.253 -34.125 1.00 79.50 85 GLN A CA 1
ATOM 714 C C . GLN A 1 85 ? 6.897 -12.620 -34.053 1.00 79.50 85 GLN A C 1
ATOM 716 O O . GLN A 1 85 ? 7.539 -12.837 -35.079 1.00 79.50 85 GLN A O 1
ATOM 721 N N . ALA A 1 86 ? 7.460 -12.695 -32.845 1.00 78.38 86 ALA A N 1
ATOM 722 C CA . ALA A 1 86 ? 8.843 -13.104 -32.645 1.00 78.38 86 ALA A CA 1
ATOM 723 C C . ALA A 1 86 ? 9.048 -14.596 -32.948 1.00 78.38 86 ALA A C 1
ATOM 725 O O . ALA A 1 86 ? 10.032 -14.940 -33.590 1.00 78.38 86 ALA A O 1
ATOM 726 N N . LEU A 1 87 ? 8.106 -15.460 -32.568 1.00 78.56 87 LEU A N 1
ATOM 727 C CA . LEU A 1 87 ? 8.128 -16.891 -32.879 1.00 78.56 87 LEU A CA 1
ATOM 728 C C . LEU A 1 87 ? 8.088 -17.131 -34.397 1.00 78.56 87 LEU A C 1
ATOM 730 O O . LEU A 1 87 ? 8.844 -17.947 -34.912 1.00 78.56 87 LEU A O 1
ATOM 734 N N . GLU A 1 88 ? 7.270 -16.372 -35.132 1.00 80.62 88 GLU A N 1
ATOM 735 C CA . GLU A 1 88 ? 7.227 -16.439 -36.602 1.00 80.62 88 GLU A CA 1
ATOM 736 C C . GLU A 1 88 ? 8.534 -15.969 -37.262 1.00 80.62 88 GLU A C 1
ATOM 738 O O . GLU A 1 88 ? 8.901 -16.462 -38.328 1.00 80.62 88 GLU A O 1
ATOM 743 N N . LYS A 1 89 ? 9.245 -15.021 -36.640 1.00 79.06 89 LYS A N 1
ATOM 744 C CA . LYS A 1 89 ? 10.457 -14.404 -37.200 1.00 79.06 89 LYS A CA 1
ATOM 745 C C . LYS A 1 89 ? 11.755 -15.117 -36.811 1.00 79.06 89 LYS A C 1
ATOM 747 O O . LYS A 1 89 ? 12.682 -15.153 -37.617 1.00 79.06 89 LYS A O 1
ATOM 752 N N . TYR A 1 90 ? 11.837 -15.627 -35.586 1.00 77.94 90 TYR A N 1
ATOM 753 C CA . TYR A 1 90 ? 13.057 -16.170 -34.979 1.00 77.94 90 TYR A CA 1
ATOM 754 C C . TYR A 1 90 ? 12.955 -17.669 -34.656 1.00 77.94 90 TYR A C 1
ATOM 756 O O . TYR A 1 90 ? 13.964 -18.282 -34.320 1.00 77.94 90 TYR A O 1
ATOM 764 N N . GLY A 1 91 ? 11.773 -18.285 -34.781 1.00 78.12 91 GLY A N 1
ATOM 765 C CA . GLY A 1 91 ? 11.570 -19.682 -34.399 1.00 78.12 91 GLY A CA 1
ATOM 766 C C . GLY A 1 91 ? 11.787 -19.880 -32.900 1.00 78.12 91 GLY A C 1
ATOM 767 O O . GLY A 1 91 ? 11.210 -19.155 -32.093 1.00 78.12 91 GLY A O 1
ATOM 768 N N . ASP A 1 92 ? 12.630 -20.844 -32.532 1.00 72.25 92 ASP A N 1
ATOM 769 C CA . ASP A 1 92 ? 12.936 -21.160 -31.130 1.00 72.25 92 ASP A CA 1
ATOM 770 C C . ASP A 1 92 ? 13.952 -20.181 -30.496 1.00 72.25 92 ASP A C 1
ATOM 772 O O . ASP A 1 92 ? 13.998 -20.060 -29.272 1.00 72.25 92 ASP A O 1
ATOM 776 N N . ASP A 1 93 ? 14.700 -19.417 -31.304 1.00 77.38 93 ASP A N 1
ATOM 777 C CA . ASP A 1 93 ? 15.767 -18.504 -30.858 1.00 77.38 93 ASP A CA 1
ATOM 778 C C . ASP A 1 93 ? 15.245 -17.078 -30.580 1.00 77.38 93 ASP A C 1
ATOM 780 O O . ASP A 1 93 ? 15.737 -16.076 -31.111 1.00 77.38 93 ASP A O 1
ATOM 784 N N . ILE A 1 94 ? 14.197 -16.962 -29.761 1.00 73.38 94 ILE A N 1
ATOM 785 C CA . ILE A 1 94 ? 13.571 -15.669 -29.442 1.00 73.38 94 ILE A CA 1
ATOM 786 C C . ILE A 1 94 ? 14.454 -14.870 -28.464 1.00 73.38 94 ILE A C 1
ATOM 788 O O . ILE A 1 94 ? 14.797 -15.387 -27.400 1.00 73.38 94 ILE A O 1
ATOM 792 N N . PRO A 1 95 ? 14.762 -13.586 -28.746 1.00 74.00 95 PRO A N 1
ATOM 793 C CA . PRO A 1 95 ? 15.517 -12.733 -27.830 1.00 74.00 95 PRO A CA 1
ATOM 794 C C . PRO A 1 95 ? 14.906 -12.659 -26.424 1.00 74.00 95 PRO A C 1
ATOM 796 O O . PRO A 1 95 ? 13.710 -12.400 -26.258 1.00 74.00 95 PRO A O 1
ATOM 799 N N . ASN A 1 96 ? 15.753 -12.800 -25.401 1.00 67.31 96 ASN A N 1
ATOM 800 C CA . ASN A 1 96 ? 15.340 -12.800 -23.994 1.00 67.31 96 ASN A CA 1
ATOM 801 C C . ASN A 1 96 ? 14.620 -11.511 -23.565 1.00 67.31 96 ASN A C 1
ATOM 803 O O . ASN A 1 96 ? 13.800 -11.544 -22.659 1.00 67.31 96 ASN A O 1
ATOM 807 N N . GLU A 1 97 ? 14.860 -10.393 -24.242 1.00 68.88 97 GLU A N 1
ATOM 808 C CA . GLU A 1 97 ? 14.184 -9.104 -24.024 1.00 68.88 97 GLU A CA 1
ATOM 809 C C . GLU A 1 97 ? 12.680 -9.147 -24.346 1.00 68.88 97 GLU A C 1
ATOM 811 O O . GLU A 1 97 ? 11.906 -8.330 -23.848 1.00 68.88 97 GLU A O 1
ATOM 816 N N . ILE A 1 98 ? 12.260 -10.101 -25.185 1.00 67.06 98 ILE A N 1
ATOM 817 C CA . ILE A 1 98 ? 10.859 -10.347 -25.555 1.00 67.06 98 ILE A CA 1
ATOM 818 C C . ILE A 1 98 ? 10.219 -11.350 -24.582 1.00 67.06 98 ILE A C 1
ATOM 820 O O . ILE A 1 98 ? 9.027 -11.254 -24.279 1.00 67.06 98 ILE A O 1
ATOM 824 N N . LEU A 1 99 ? 11.012 -12.303 -24.081 1.00 62.53 99 LEU A N 1
ATOM 825 C CA . LEU A 1 99 ? 10.582 -13.366 -23.163 1.00 62.53 99 LEU A CA 1
ATOM 826 C C . LEU A 1 99 ? 10.491 -12.889 -21.709 1.00 62.53 99 LEU A C 1
ATOM 828 O O . LEU A 1 99 ? 9.570 -13.255 -20.974 1.00 62.53 99 LEU A O 1
ATOM 832 N N . TYR A 1 100 ? 11.431 -12.046 -21.300 1.00 65.19 100 TYR A N 1
ATOM 833 C CA . TYR A 1 100 ? 11.633 -11.629 -19.924 1.00 65.19 100 TYR A CA 1
ATOM 834 C C . TYR A 1 100 ? 11.505 -10.120 -19.808 1.00 65.19 100 TYR A C 1
ATOM 836 O O . TYR A 1 100 ? 11.874 -9.344 -20.687 1.00 65.19 100 TYR A O 1
ATOM 844 N N . THR A 1 101 ? 10.953 -9.681 -18.684 1.00 59.28 101 THR A N 1
ATOM 845 C CA . THR A 1 101 ? 10.949 -8.250 -18.372 1.00 59.28 101 THR A CA 1
ATOM 846 C C . THR A 1 101 ? 12.377 -7.781 -18.103 1.00 59.28 101 THR A C 1
ATOM 848 O O . THR A 1 101 ? 13.182 -8.536 -17.566 1.00 59.28 101 THR A O 1
ATOM 851 N N . ARG A 1 102 ? 12.688 -6.509 -18.392 1.00 53.62 102 ARG A N 1
ATOM 852 C CA . ARG A 1 102 ? 14.003 -5.911 -18.084 1.00 53.62 102 ARG A CA 1
ATOM 853 C C . ARG A 1 102 ? 14.441 -6.151 -16.632 1.00 53.62 102 ARG A C 1
ATOM 855 O O . ARG A 1 102 ? 15.618 -6.322 -16.371 1.00 53.62 102 ARG A O 1
ATOM 862 N N . LYS A 1 103 ? 13.477 -6.238 -15.713 1.00 45.75 103 LYS A N 1
ATOM 863 C CA . LYS A 1 103 ? 13.672 -6.611 -14.308 1.00 45.75 103 LYS A CA 1
ATOM 864 C C . LYS A 1 103 ? 14.200 -8.044 -14.123 1.00 45.75 103 LYS A C 1
ATOM 866 O O . LYS A 1 103 ? 15.166 -8.233 -13.408 1.00 45.75 103 LYS A O 1
ATOM 871 N N . GLN A 1 104 ? 13.627 -9.024 -14.824 1.00 56.88 104 GLN A N 1
ATOM 872 C CA . GLN A 1 104 ? 14.073 -10.424 -14.784 1.00 56.88 104 GLN A CA 1
ATOM 873 C C . GLN A 1 104 ? 15.456 -10.632 -15.419 1.00 56.88 104 GLN A C 1
ATOM 875 O O . GLN A 1 104 ? 16.180 -11.525 -15.001 1.00 56.88 104 GLN A O 1
ATOM 880 N N . LEU A 1 105 ? 15.831 -9.810 -16.406 1.00 56.69 105 LEU A N 1
ATOM 881 C CA . LEU A 1 105 ? 17.183 -9.816 -16.981 1.00 56.69 105 LEU A CA 1
ATOM 882 C C . LEU A 1 105 ? 18.225 -9.288 -15.988 1.00 56.69 105 LEU A C 1
ATOM 884 O O . LEU A 1 105 ? 19.280 -9.892 -15.830 1.00 56.69 105 LEU A O 1
ATOM 888 N N . ILE A 1 106 ? 17.889 -8.216 -15.266 1.00 56.31 106 ILE A N 1
ATOM 889 C CA . ILE A 1 106 ? 18.737 -7.643 -14.211 1.00 56.31 106 ILE A CA 1
ATOM 890 C C . ILE A 1 106 ? 18.953 -8.657 -13.074 1.00 56.31 106 ILE A C 1
ATOM 892 O O . ILE A 1 106 ? 20.073 -8.814 -12.599 1.00 56.31 106 ILE A O 1
ATOM 896 N N . ASP A 1 107 ? 17.916 -9.411 -12.698 1.00 45.91 107 ASP A N 1
ATOM 897 C CA . ASP A 1 107 ? 18.007 -10.444 -11.655 1.00 45.91 107 ASP A CA 1
ATOM 898 C C . ASP A 1 107 ? 18.897 -11.649 -12.058 1.00 45.91 107 ASP A C 1
ATOM 900 O O . ASP A 1 107 ? 19.344 -12.401 -11.192 1.00 45.91 107 ASP A O 1
ATOM 904 N N . MET A 1 108 ? 19.173 -11.850 -13.356 1.00 55.16 108 MET A N 1
ATOM 905 C CA . MET A 1 108 ? 20.099 -12.883 -13.855 1.00 55.16 108 MET A CA 1
ATOM 906 C C . MET A 1 108 ? 21.556 -12.397 -13.940 1.00 55.16 108 MET A C 1
ATOM 908 O O . MET A 1 108 ? 22.471 -13.223 -13.919 1.00 55.16 108 MET A O 1
ATOM 912 N N . GLU A 1 109 ? 21.782 -11.084 -14.031 1.00 52.06 109 GLU A N 1
ATOM 913 C CA . GLU A 1 109 ? 23.115 -10.473 -14.142 1.00 52.06 109 GLU A CA 1
ATOM 914 C C . GLU A 1 109 ? 23.767 -10.197 -12.773 1.00 52.06 109 GLU A C 1
ATOM 916 O O . GLU A 1 109 ? 24.993 -10.109 -12.684 1.00 52.06 109 GLU A O 1
ATOM 921 N N . ASP A 1 110 ? 22.988 -10.133 -11.688 1.00 44.00 110 ASP A N 1
ATOM 922 C CA . ASP A 1 110 ? 23.468 -9.644 -10.391 1.00 44.00 110 ASP A CA 1
ATOM 923 C C . ASP A 1 110 ? 23.838 -10.764 -9.392 1.00 44.00 110 ASP A C 1
ATOM 925 O O . ASP A 1 110 ? 23.175 -11.013 -8.386 1.00 44.00 110 ASP A O 1
ATOM 929 N N . ASN A 1 111 ? 24.953 -11.451 -9.669 1.00 48.22 111 ASN A N 1
ATOM 930 C CA . ASN A 1 111 ? 25.705 -12.247 -8.684 1.00 48.22 111 ASN A CA 1
ATOM 931 C C . ASN A 1 111 ? 26.943 -11.472 -8.179 1.00 48.22 111 ASN A C 1
ATOM 933 O O . ASN A 1 111 ? 28.017 -12.057 -8.001 1.00 48.22 111 ASN A O 1
ATOM 937 N N . GLY A 1 112 ? 26.848 -10.152 -7.976 1.00 41.28 112 GLY A N 1
ATOM 938 C CA . GLY A 1 112 ? 28.046 -9.356 -7.721 1.00 41.28 112 GLY A CA 1
ATOM 939 C C . GLY A 1 112 ? 27.840 -7.994 -7.069 1.00 41.28 112 GLY A C 1
ATOM 940 O O . GLY A 1 112 ? 27.834 -6.976 -7.743 1.00 41.28 112 GLY A O 1
ATOM 941 N N . SER A 1 113 ? 27.960 -8.000 -5.738 1.00 36.34 113 SER A N 1
ATOM 942 C CA . SER A 1 113 ? 28.405 -6.900 -4.862 1.00 36.34 113 SER A CA 1
ATOM 943 C C . SER A 1 113 ? 27.343 -5.978 -4.241 1.00 36.34 113 SER A C 1
ATOM 945 O O . SER A 1 113 ? 26.587 -5.257 -4.877 1.00 36.34 113 SER A O 1
ATOM 947 N N . VAL A 1 114 ? 27.354 -6.008 -2.908 1.00 49.41 114 VAL A N 1
ATOM 948 C CA . VAL A 1 114 ? 26.617 -5.151 -1.979 1.00 49.41 114 VAL A CA 1
ATOM 949 C C . VAL A 1 114 ? 27.445 -3.894 -1.708 1.00 49.41 114 VAL A C 1
ATOM 951 O O . VAL A 1 114 ? 28.582 -4.046 -1.272 1.00 49.41 114 VAL A O 1
ATOM 954 N N . SER A 1 115 ? 26.860 -2.696 -1.839 1.00 43.66 115 SER A N 1
ATOM 955 C CA . SER A 1 115 ? 26.718 -1.718 -0.737 1.00 43.66 115 SER A CA 1
ATOM 956 C C . SER A 1 115 ? 26.346 -0.306 -1.217 1.00 43.66 115 SER A C 1
ATOM 958 O O . SER A 1 115 ? 27.201 0.420 -1.706 1.00 43.66 115 SER A O 1
ATOM 960 N N . GLU A 1 116 ? 25.113 0.118 -0.938 1.00 41.59 116 GLU A N 1
ATOM 961 C CA . GLU A 1 116 ? 24.743 1.451 -0.430 1.00 41.59 116 GLU A CA 1
ATOM 962 C C . GLU A 1 116 ? 23.300 1.348 0.099 1.00 41.59 116 GLU A C 1
ATOM 964 O O . GLU A 1 116 ? 22.538 0.508 -0.365 1.00 41.59 116 GLU A O 1
ATOM 969 N N . SER A 1 117 ? 22.949 2.087 1.154 1.00 54.47 117 SER A N 1
ATOM 970 C CA . SER A 1 117 ? 21.782 1.882 2.038 1.00 54.47 117 SER A CA 1
ATOM 971 C C . SER A 1 117 ? 20.416 1.685 1.345 1.00 54.47 117 SER A C 1
ATOM 973 O O . SER A 1 117 ? 19.608 2.610 1.279 1.00 54.47 117 SER A O 1
ATOM 975 N N . THR A 1 118 ? 20.124 0.470 0.881 1.00 78.44 118 THR A N 1
ATOM 976 C CA . THR A 1 118 ? 18.859 0.124 0.225 1.00 78.44 118 THR A CA 1
ATOM 977 C C . THR A 1 118 ? 17.750 -0.019 1.263 1.00 78.44 118 THR A C 1
ATOM 979 O O . THR A 1 118 ? 17.888 -0.767 2.235 1.00 78.44 118 THR A O 1
ATOM 982 N N . ILE A 1 119 ? 16.634 0.686 1.071 1.00 85.88 119 ILE A N 1
ATOM 983 C CA . ILE A 1 119 ? 15.446 0.525 1.915 1.00 85.88 119 ILE A CA 1
ATOM 984 C C . ILE A 1 119 ? 14.912 -0.897 1.726 1.00 85.88 119 ILE A C 1
ATOM 986 O O . ILE A 1 119 ? 14.565 -1.293 0.616 1.00 85.88 119 ILE A O 1
ATOM 990 N N . THR A 1 120 ? 14.805 -1.657 2.816 1.00 91.31 120 THR A N 1
ATOM 991 C CA . THR A 1 120 ? 14.324 -3.045 2.760 1.00 91.31 120 THR A CA 1
ATOM 992 C C . THR A 1 120 ? 12.867 -3.163 3.197 1.00 91.31 120 THR A C 1
ATOM 994 O O . THR A 1 120 ? 12.322 -2.323 3.928 1.00 91.31 120 THR A O 1
ATOM 997 N N . TRP A 1 121 ? 12.226 -4.277 2.849 1.00 90.06 121 TRP A N 1
ATOM 998 C CA . TRP A 1 121 ? 10.888 -4.622 3.324 1.00 90.06 121 TRP A CA 1
ATOM 999 C C . TRP A 1 121 ? 10.792 -4.623 4.854 1.00 90.06 121 TRP A C 1
ATOM 1001 O O . TRP A 1 121 ? 9.741 -4.308 5.420 1.00 90.06 121 TRP A O 1
ATOM 1011 N N . LYS A 1 122 ? 11.895 -4.936 5.548 1.00 93.12 122 LYS A N 1
ATOM 1012 C CA . LYS A 1 122 ? 11.962 -4.929 7.013 1.00 93.12 122 LYS A CA 1
ATOM 1013 C C . LYS A 1 122 ? 11.785 -3.520 7.569 1.00 93.12 122 LYS A C 1
ATOM 1015 O O . LYS A 1 122 ? 11.126 -3.366 8.598 1.00 93.12 122 LYS A O 1
ATOM 1020 N N . ASP A 1 123 ? 12.318 -2.502 6.900 1.00 93.69 123 ASP A N 1
ATOM 1021 C CA . ASP A 1 123 ? 12.203 -1.104 7.330 1.00 93.69 123 ASP A CA 1
ATOM 1022 C C . ASP A 1 123 ? 10.768 -0.602 7.172 1.00 93.69 123 ASP A C 1
ATOM 1024 O O . ASP A 1 123 ? 10.189 -0.039 8.107 1.00 93.69 123 ASP A O 1
ATOM 1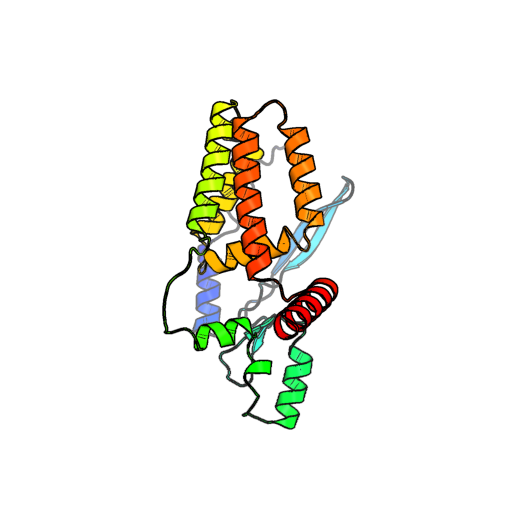028 N N . VAL A 1 124 ? 10.133 -0.936 6.046 1.00 92.50 124 VAL A N 1
ATOM 1029 C CA . VAL A 1 124 ? 8.707 -0.659 5.819 1.00 92.50 124 VAL A CA 1
ATOM 1030 C C . VAL A 1 124 ? 7.830 -1.408 6.825 1.00 92.50 124 VAL A C 1
ATOM 1032 O O . VAL A 1 124 ? 6.923 -0.819 7.420 1.00 92.50 124 VAL A O 1
ATOM 1035 N N . GLY A 1 125 ? 8.118 -2.684 7.089 1.00 92.19 125 GLY A N 1
ATOM 1036 C CA . GLY A 1 125 ? 7.413 -3.481 8.093 1.00 92.19 125 GLY A CA 1
ATOM 1037 C C . GLY A 1 125 ? 7.516 -2.887 9.501 1.00 92.19 125 GLY A C 1
ATOM 1038 O O . GLY A 1 125 ? 6.502 -2.759 10.193 1.00 92.19 125 GLY A O 1
ATOM 1039 N N . LYS A 1 126 ? 8.715 -2.455 9.918 1.00 95.12 126 LYS A N 1
ATOM 1040 C CA . LYS A 1 126 ? 8.936 -1.760 11.200 1.00 95.12 126 LYS A CA 1
ATOM 1041 C C . LYS A 1 126 ? 8.145 -0.454 11.278 1.00 95.12 126 LYS A C 1
ATOM 1043 O O . LYS A 1 126 ? 7.510 -0.192 12.300 1.00 95.12 126 LYS A O 1
ATOM 1048 N N . ALA A 1 127 ? 8.131 0.341 10.208 1.00 93.94 127 ALA A N 1
ATOM 1049 C CA . ALA A 1 127 ? 7.378 1.592 10.164 1.00 93.94 127 ALA A CA 1
ATOM 1050 C C . ALA A 1 127 ? 5.863 1.361 10.325 1.00 93.94 127 ALA A C 1
ATOM 1052 O O . ALA A 1 127 ? 5.202 2.089 11.067 1.00 93.94 127 ALA A O 1
ATOM 1053 N N . GLN A 1 128 ? 5.314 0.305 9.718 1.00 93.31 128 GLN A N 1
ATOM 1054 C CA . GLN A 1 128 ? 3.905 -0.060 9.900 1.00 93.31 128 GLN A CA 1
ATOM 1055 C C . GLN A 1 128 ? 3.575 -0.509 11.328 1.00 93.31 128 GLN A C 1
ATOM 1057 O O . GLN A 1 128 ? 2.563 -0.083 11.887 1.00 93.31 128 GLN A O 1
ATOM 1062 N N . ILE A 1 129 ? 4.442 -1.316 11.949 1.00 92.81 129 ILE A N 1
ATOM 1063 C CA . ILE A 1 129 ? 4.279 -1.730 13.352 1.00 92.81 129 ILE A CA 1
ATOM 1064 C C . ILE A 1 129 ? 4.296 -0.502 14.270 1.00 92.81 129 ILE A C 1
ATOM 1066 O O . ILE A 1 129 ? 3.437 -0.374 15.141 1.00 92.81 129 ILE A O 1
ATOM 1070 N N . LYS A 1 130 ? 5.195 0.456 14.024 1.00 95.81 130 LYS A N 1
ATOM 1071 C CA . LYS A 1 130 ? 5.266 1.707 14.791 1.00 95.81 130 LYS A CA 1
ATOM 1072 C C . LYS A 1 130 ? 3.972 2.525 14.707 1.00 95.81 130 LYS A C 1
ATOM 1074 O O . LYS A 1 130 ? 3.523 3.073 15.710 1.00 95.81 130 LYS A O 1
ATOM 1079 N N . ILE A 1 131 ? 3.323 2.569 13.542 1.00 92.62 131 ILE A N 1
ATOM 1080 C CA . ILE A 1 131 ? 2.007 3.211 13.391 1.00 92.62 131 ILE A CA 1
ATOM 1081 C C . ILE A 1 131 ? 0.942 2.499 14.236 1.00 92.62 131 ILE A C 1
ATOM 1083 O O . ILE A 1 131 ? 0.112 3.164 14.860 1.00 92.62 131 ILE A O 1
ATOM 1087 N N . MET A 1 132 ? 0.967 1.165 14.294 1.00 92.19 132 MET A N 1
ATOM 1088 C CA . MET A 1 132 ? 0.060 0.404 15.160 1.00 92.19 132 MET A CA 1
ATOM 1089 C C . MET A 1 132 ? 0.307 0.714 16.640 1.00 92.19 132 MET A C 1
ATOM 1091 O O . MET A 1 132 ? -0.657 0.948 17.369 1.00 92.19 132 MET A O 1
ATOM 1095 N N . GLU A 1 133 ? 1.570 0.780 17.078 1.00 93.81 133 GLU A N 1
ATOM 1096 C CA . GLU A 1 133 ? 1.930 1.170 18.448 1.00 93.81 133 GLU A CA 1
ATOM 1097 C C . GLU A 1 133 ? 1.393 2.561 18.806 1.00 93.81 133 GLU A C 1
ATOM 1099 O O . GLU A 1 133 ? 0.744 2.726 19.839 1.00 93.81 133 GLU A O 1
ATOM 1104 N N . GLU A 1 134 ? 1.596 3.556 17.937 1.00 92.62 134 GLU A N 1
ATOM 1105 C CA . GLU A 1 134 ? 1.059 4.909 18.133 1.00 92.62 134 GLU A CA 1
ATOM 1106 C C . GLU A 1 134 ? -0.475 4.940 18.100 1.00 92.62 134 GLU A C 1
ATOM 1108 O O . GLU A 1 134 ? -1.116 5.698 18.839 1.00 92.62 134 GLU A O 1
ATOM 1113 N N . GLY A 1 135 ? -1.088 4.073 17.293 1.00 90.62 135 GLY A N 1
ATOM 1114 C CA . GLY A 1 135 ? -2.524 3.822 17.317 1.00 90.62 135 GLY A CA 1
ATOM 1115 C C . GLY A 1 135 ? -2.989 3.355 18.697 1.00 90.62 135 GLY A C 1
ATOM 1116 O O . GLY A 1 135 ? -3.903 3.943 19.279 1.00 90.62 135 GLY A O 1
ATOM 1117 N N . PHE A 1 136 ? -2.331 2.352 19.275 1.00 92.12 136 PHE A N 1
ATOM 1118 C CA . PHE A 1 136 ? -2.663 1.872 20.616 1.00 92.12 136 PHE A CA 1
ATOM 1119 C C . PHE A 1 136 ? -2.410 2.926 21.700 1.00 92.12 136 PHE A C 1
ATOM 1121 O O . PHE A 1 136 ? -3.279 3.125 22.551 1.00 92.12 136 PHE A O 1
ATOM 1128 N N . ARG A 1 137 ? -1.301 3.680 21.628 1.00 92.81 137 ARG A N 1
ATOM 1129 C CA . ARG A 1 137 ? -1.031 4.828 22.522 1.00 92.81 137 ARG A CA 1
ATOM 1130 C C . ARG A 1 137 ? -2.147 5.876 22.448 1.00 92.81 137 ARG A C 1
ATOM 1132 O O . ARG A 1 137 ? -2.537 6.443 23.465 1.00 92.81 137 ARG A O 1
ATOM 1139 N N . THR A 1 138 ? -2.739 6.061 21.266 1.00 90.25 138 THR A N 1
ATOM 1140 C CA . THR A 1 138 ? -3.884 6.962 21.042 1.00 90.25 138 THR A CA 1
ATOM 1141 C C . THR A 1 138 ? -5.251 6.297 21.294 1.00 90.25 138 THR A C 1
ATOM 1143 O O . THR A 1 138 ? -6.286 6.812 20.869 1.00 90.25 138 THR A O 1
ATOM 1146 N N . ARG A 1 139 ? -5.284 5.156 21.998 1.00 90.88 139 ARG A N 1
ATOM 1147 C CA . ARG A 1 139 ? -6.493 4.409 22.402 1.00 90.88 139 ARG A CA 1
ATOM 1148 C C . ARG A 1 139 ? -7.339 3.844 21.250 1.00 90.88 139 ARG A C 1
ATOM 1150 O O . ARG A 1 139 ? -8.536 3.608 21.426 1.00 90.88 139 ARG A O 1
ATOM 1157 N N . TYR A 1 140 ? -6.752 3.584 20.079 1.00 89.38 140 TYR A N 1
ATOM 1158 C CA . TYR A 1 140 ? -7.446 2.801 19.051 1.00 89.38 140 TYR A CA 1
ATOM 1159 C C . TYR A 1 140 ? -7.679 1.366 19.542 1.00 89.38 140 TYR A C 1
ATOM 1161 O O . TYR A 1 140 ? -6.791 0.730 20.108 1.00 89.38 140 TYR A O 1
ATOM 1169 N N . LYS A 1 141 ? -8.883 0.835 19.306 1.00 91.12 141 LYS A N 1
ATOM 1170 C CA . LYS A 1 141 ? -9.212 -0.553 19.656 1.00 91.12 141 LYS A CA 1
ATOM 1171 C C . LYS A 1 141 ? -8.515 -1.534 18.707 1.00 91.12 141 LYS A C 1
ATOM 1173 O O . LYS A 1 141 ? -8.342 -1.238 17.523 1.00 91.12 141 LYS A O 1
ATOM 1178 N N . LYS A 1 142 ? -8.188 -2.730 19.204 1.00 88.12 142 LYS A N 1
ATOM 1179 C CA . LYS A 1 142 ? -7.540 -3.811 18.431 1.00 88.12 142 LYS A CA 1
ATOM 1180 C C . LYS A 1 142 ? -8.315 -4.243 17.181 1.00 88.12 142 LYS A C 1
ATOM 1182 O O . LYS A 1 142 ? -7.723 -4.637 16.187 1.00 88.12 142 LYS A O 1
ATOM 1187 N N . ASP A 1 143 ? -9.637 -4.150 17.230 1.00 88.19 143 ASP A N 1
ATOM 1188 C CA . ASP A 1 143 ? -10.571 -4.495 16.158 1.00 88.19 143 ASP A CA 1
ATOM 1189 C C . ASP A 1 143 ? -10.928 -3.294 15.267 1.00 88.19 143 ASP A C 1
ATOM 1191 O O . ASP A 1 143 ? -11.662 -3.431 14.280 1.00 88.19 143 ASP A O 1
ATOM 1195 N N . SER A 1 144 ? -10.389 -2.108 15.572 1.00 90.38 144 SER A N 1
ATOM 1196 C CA . SER A 1 144 ? -10.593 -0.927 14.741 1.00 90.38 144 SER A CA 1
ATOM 1197 C C . SER A 1 144 ? -10.094 -1.179 13.319 1.00 90.38 144 SER A C 1
ATOM 1199 O O . SER A 1 144 ? -9.110 -1.887 13.092 1.00 90.38 144 SER A O 1
ATOM 1201 N N . LYS A 1 145 ? -10.792 -0.589 12.344 1.00 90.19 145 LYS A N 1
ATOM 1202 C CA . LYS A 1 145 ? -10.414 -0.679 10.928 1.00 90.19 145 LYS A CA 1
ATOM 1203 C C . LYS A 1 145 ? -8.958 -0.249 10.716 1.00 90.19 145 LYS A C 1
ATOM 1205 O O . LYS A 1 145 ? -8.214 -0.964 10.064 1.00 90.19 145 LYS A O 1
ATOM 1210 N N . PHE A 1 146 ? -8.556 0.841 11.369 1.00 86.31 146 PHE A N 1
ATOM 1211 C CA . PHE A 1 146 ? -7.192 1.361 11.355 1.00 86.31 146 PHE A CA 1
ATOM 1212 C C . PHE A 1 146 ? -6.148 0.302 11.749 1.00 86.31 146 PHE A C 1
ATOM 1214 O O . PHE A 1 146 ? -5.251 0.006 10.969 1.00 86.31 146 PHE A O 1
ATOM 1221 N N . ILE A 1 147 ? -6.286 -0.324 12.924 1.00 88.81 147 ILE A N 1
ATOM 1222 C CA . ILE A 1 147 ? -5.320 -1.334 13.388 1.00 88.81 147 ILE A CA 1
ATOM 1223 C C . ILE A 1 147 ? -5.329 -2.572 12.480 1.00 88.81 147 ILE A C 1
ATOM 1225 O O . ILE A 1 147 ? -4.267 -3.098 12.149 1.00 88.81 147 ILE A O 1
ATOM 1229 N N . ARG A 1 148 ? -6.514 -3.019 12.039 1.00 88.69 148 ARG A N 1
ATOM 1230 C CA . ARG A 1 148 ? -6.647 -4.184 11.150 1.00 88.69 148 ARG A CA 1
ATOM 1231 C C . ARG A 1 148 ? -5.996 -3.974 9.785 1.00 88.69 148 ARG A C 1
ATOM 1233 O O . ARG A 1 148 ? -5.445 -4.927 9.245 1.00 88.69 148 ARG A O 1
ATOM 1240 N N . GLU A 1 149 ? -6.048 -2.763 9.237 1.00 87.38 149 GLU A N 1
ATOM 1241 C CA . GLU A 1 149 ? -5.416 -2.446 7.953 1.00 87.38 149 GLU A CA 1
ATOM 1242 C C . GLU A 1 149 ? -3.896 -2.627 8.026 1.00 87.38 149 GLU A C 1
ATOM 1244 O O . GLU A 1 149 ? -3.352 -3.419 7.257 1.00 87.38 149 GLU A O 1
ATOM 1249 N N . TYR A 1 150 ? -3.224 -1.982 8.986 1.00 87.88 150 TYR A N 1
ATOM 1250 C CA . TYR A 1 150 ? -1.769 -2.108 9.154 1.00 87.88 150 TYR A CA 1
ATOM 1251 C C . TYR A 1 150 ? -1.339 -3.525 9.549 1.00 87.88 150 TYR A C 1
ATOM 1253 O O . TYR A 1 150 ? -0.365 -4.040 9.005 1.00 87.88 150 TYR A O 1
ATOM 1261 N N . ALA A 1 151 ? -2.101 -4.207 10.410 1.00 87.38 151 ALA A N 1
ATOM 1262 C CA . ALA A 1 151 ? -1.838 -5.611 10.723 1.00 87.38 151 ALA A CA 1
ATOM 1263 C C . ALA A 1 151 ? -1.913 -6.492 9.464 1.00 87.38 151 ALA A C 1
ATOM 1265 O O . ALA A 1 151 ? -1.029 -7.311 9.227 1.00 87.38 151 ALA A O 1
ATOM 1266 N N . GLY A 1 152 ? -2.933 -6.285 8.623 1.00 87.81 152 GLY A N 1
ATOM 1267 C CA . GLY A 1 152 ? -3.103 -7.025 7.375 1.00 87.81 152 GLY A CA 1
ATOM 1268 C C . GLY A 1 152 ? -1.977 -6.780 6.372 1.00 87.81 152 GLY A C 1
ATOM 1269 O O . GLY A 1 152 ? -1.553 -7.715 5.697 1.00 87.81 152 GLY A O 1
ATOM 1270 N N . TYR A 1 153 ? -1.460 -5.553 6.288 1.00 87.38 153 TYR A N 1
ATOM 1271 C CA . TYR A 1 153 ? -0.294 -5.257 5.455 1.00 87.38 153 TYR A CA 1
ATOM 1272 C C . TYR A 1 153 ? 0.971 -5.954 5.961 1.00 87.38 153 TYR A C 1
ATOM 1274 O O . TYR A 1 153 ? 1.656 -6.577 5.157 1.00 87.38 153 TYR A O 1
ATOM 1282 N N . VAL A 1 154 ? 1.255 -5.913 7.267 1.00 87.25 154 VAL A N 1
ATOM 1283 C CA . VAL A 1 154 ? 2.411 -6.615 7.854 1.00 87.25 154 VAL A CA 1
ATOM 1284 C C . VAL A 1 154 ? 2.300 -8.129 7.655 1.00 87.25 154 VAL A C 1
ATOM 1286 O O . VAL A 1 154 ? 3.303 -8.782 7.378 1.00 87.25 154 VAL A O 1
ATOM 1289 N N . SER A 1 155 ? 1.096 -8.699 7.761 1.00 87.88 155 SER A N 1
ATOM 1290 C CA . SER A 1 155 ? 0.871 -10.121 7.482 1.00 87.88 155 SER A CA 1
ATOM 1291 C C . SER A 1 155 ? 1.162 -10.479 6.027 1.00 87.88 155 SER A C 1
ATOM 1293 O O . SER A 1 155 ? 1.916 -11.419 5.804 1.00 87.88 155 SER A O 1
ATOM 1295 N N . ARG A 1 156 ? 0.627 -9.720 5.057 1.00 86.94 156 ARG A N 1
ATOM 1296 C CA . ARG A 1 156 ? 0.908 -9.942 3.625 1.00 86.94 156 ARG A CA 1
ATOM 1297 C C . ARG A 1 156 ? 2.396 -9.826 3.323 1.00 86.94 156 ARG A C 1
ATOM 1299 O O . ARG A 1 156 ? 2.968 -10.712 2.711 1.00 86.94 156 ARG A O 1
ATOM 1306 N N . LEU A 1 157 ? 3.025 -8.780 3.852 1.00 85.00 157 LEU A N 1
ATOM 1307 C CA . LEU A 1 157 ? 4.443 -8.509 3.663 1.00 85.00 157 LEU A CA 1
ATOM 1308 C C . LEU A 1 157 ? 5.337 -9.693 4.062 1.00 85.00 157 LEU A C 1
ATOM 1310 O O . LEU A 1 157 ? 6.308 -9.980 3.379 1.00 85.00 157 LEU A O 1
ATOM 1314 N N . ARG A 1 158 ? 5.000 -10.380 5.161 1.00 85.88 158 ARG A N 1
ATOM 1315 C CA . ARG A 1 158 ? 5.750 -11.538 5.679 1.00 85.88 158 ARG A CA 1
ATOM 1316 C C . ARG A 1 158 ? 5.438 -12.858 4.969 1.00 85.88 158 ARG A C 1
ATOM 1318 O O . ARG A 1 158 ? 6.145 -13.828 5.209 1.00 85.88 158 ARG A O 1
ATOM 1325 N N . GLN A 1 159 ? 4.336 -12.922 4.226 1.00 85.75 159 GLN A N 1
ATOM 1326 C CA . GLN A 1 159 ? 3.882 -14.127 3.523 1.00 85.75 159 GLN A CA 1
ATOM 1327 C C . GLN A 1 159 ? 4.318 -14.151 2.060 1.00 85.75 159 GLN A C 1
ATOM 1329 O O . GLN A 1 159 ? 4.254 -15.205 1.438 1.00 85.75 159 GLN A O 1
ATOM 1334 N N . GLU A 1 160 ? 4.712 -13.002 1.522 1.00 83.62 160 GLU A N 1
ATOM 1335 C CA . GLU A 1 160 ? 5.180 -12.896 0.152 1.00 83.62 160 GLU A CA 1
ATOM 1336 C C . GLU A 1 160 ? 6.509 -13.633 -0.043 1.00 83.62 160 GLU A C 1
ATOM 1338 O O . GLU A 1 160 ? 7.391 -13.561 0.812 1.00 83.62 160 GLU A O 1
ATOM 1343 N N . GLU A 1 161 ? 6.653 -14.301 -1.185 1.00 77.81 161 GLU A N 1
ATOM 1344 C CA . GLU A 1 161 ? 7.882 -15.001 -1.570 1.00 77.81 161 GLU A CA 1
ATOM 1345 C C . GLU A 1 161 ? 9.047 -14.018 -1.764 1.00 77.81 161 GLU A C 1
ATOM 1347 O O . GLU A 1 161 ? 10.153 -14.260 -1.285 1.00 77.81 161 GLU A O 1
ATOM 1352 N N . ASN A 1 162 ? 8.765 -12.859 -2.372 1.00 85.31 162 ASN A N 1
ATOM 1353 C CA . ASN A 1 162 ? 9.708 -11.756 -2.525 1.00 85.31 162 ASN A CA 1
ATOM 1354 C C . ASN A 1 162 ? 9.152 -10.462 -1.905 1.00 85.31 162 ASN A C 1
ATOM 1356 O O . ASN A 1 162 ? 8.539 -9.616 -2.565 1.00 85.31 162 ASN A O 1
ATOM 1360 N N . SER A 1 163 ? 9.352 -10.310 -0.593 1.00 84.88 163 SER A N 1
ATOM 1361 C CA . SER A 1 163 ? 8.850 -9.165 0.174 1.00 84.88 163 SER A CA 1
ATOM 1362 C C . SER A 1 163 ? 9.408 -7.818 -0.300 1.00 84.88 163 SER A C 1
ATOM 1364 O O . SER A 1 163 ? 8.674 -6.830 -0.274 1.00 84.88 163 SER A O 1
ATOM 1366 N N . ASP A 1 164 ? 10.675 -7.751 -0.723 1.00 85.19 164 ASP A N 1
ATOM 1367 C CA . ASP A 1 164 ? 11.291 -6.505 -1.209 1.00 85.19 164 ASP A CA 1
ATOM 1368 C C . ASP A 1 164 ? 10.656 -6.053 -2.525 1.00 85.19 164 ASP A C 1
ATOM 1370 O O . ASP A 1 164 ? 10.255 -4.894 -2.667 1.00 85.19 164 ASP A O 1
ATOM 1374 N N . GLU A 1 165 ? 10.467 -6.984 -3.461 1.00 83.50 165 GLU A N 1
ATOM 1375 C CA . GLU A 1 165 ? 9.763 -6.711 -4.710 1.00 83.50 165 GLU A CA 1
ATOM 1376 C C . GLU A 1 165 ? 8.320 -6.254 -4.472 1.00 83.50 165 GLU A C 1
ATOM 1378 O O . GLU A 1 165 ? 7.866 -5.281 -5.081 1.00 83.50 165 GLU A O 1
ATOM 1383 N N . TYR A 1 166 ? 7.598 -6.905 -3.562 1.00 84.38 166 TYR A N 1
ATOM 1384 C CA . TYR A 1 166 ? 6.234 -6.502 -3.236 1.00 84.38 166 TYR A CA 1
ATOM 1385 C C . TYR A 1 166 ? 6.165 -5.072 -2.699 1.00 84.38 166 TYR A C 1
ATOM 1387 O O . TYR A 1 166 ? 5.306 -4.297 -3.125 1.00 84.38 166 TYR A O 1
ATOM 1395 N N . VAL A 1 167 ? 7.080 -4.680 -1.808 1.00 85.38 167 VAL A N 1
ATOM 1396 C CA . VAL A 1 167 ? 7.112 -3.306 -1.286 1.00 85.38 167 VAL A CA 1
ATOM 1397 C C . VAL A 1 167 ? 7.434 -2.306 -2.389 1.00 85.38 167 VAL A C 1
ATOM 1399 O O . VAL A 1 167 ? 6.776 -1.267 -2.449 1.00 85.38 167 VAL A O 1
ATOM 1402 N N . ARG A 1 168 ? 8.376 -2.620 -3.284 1.00 83.94 168 ARG A N 1
ATOM 1403 C CA . ARG A 1 168 ? 8.686 -1.793 -4.462 1.00 83.94 168 ARG A CA 1
ATOM 1404 C C . ARG A 1 168 ? 7.463 -1.610 -5.365 1.00 83.94 168 ARG A C 1
ATOM 1406 O O . ARG A 1 168 ? 7.124 -0.487 -5.728 1.00 83.94 168 ARG A O 1
ATOM 1413 N N . ASN A 1 169 ? 6.732 -2.684 -5.653 1.00 82.00 169 ASN A N 1
ATOM 1414 C CA . ASN A 1 169 ? 5.515 -2.617 -6.467 1.00 82.00 169 ASN A CA 1
ATOM 1415 C C . ASN A 1 169 ? 4.422 -1.778 -5.782 1.00 82.00 169 ASN A C 1
ATOM 1417 O O . ASN A 1 169 ? 3.759 -0.959 -6.420 1.00 82.00 169 ASN A O 1
ATOM 1421 N N . VAL A 1 170 ? 4.257 -1.931 -4.465 1.00 84.00 170 VAL A N 1
ATOM 1422 C CA . VAL A 1 170 ? 3.341 -1.100 -3.670 1.00 84.00 170 VAL A CA 1
ATOM 1423 C C . VAL A 1 170 ? 3.771 0.369 -3.692 1.00 84.00 170 VAL A C 1
ATOM 1425 O O . VAL A 1 170 ? 2.916 1.237 -3.841 1.00 84.00 170 VAL A O 1
ATOM 1428 N N . ALA A 1 171 ? 5.068 0.661 -3.585 1.00 85.06 171 ALA A N 1
ATOM 1429 C CA . ALA A 1 171 ? 5.618 2.013 -3.633 1.00 85.06 171 ALA A CA 1
ATOM 1430 C C . ALA A 1 171 ? 5.263 2.728 -4.946 1.00 85.06 171 ALA A C 1
ATOM 1432 O O . ALA A 1 171 ? 4.703 3.824 -4.912 1.00 85.06 171 ALA A O 1
ATOM 1433 N N . VAL A 1 172 ? 5.501 2.073 -6.086 1.00 79.12 172 VAL A N 1
ATOM 1434 C CA . VAL A 1 172 ? 5.186 2.607 -7.423 1.00 79.12 172 VAL A CA 1
ATOM 1435 C C . VAL A 1 172 ? 3.678 2.786 -7.618 1.00 79.12 172 VAL A C 1
ATOM 1437 O O . VAL A 1 172 ? 3.237 3.804 -8.140 1.00 79.12 172 VAL A O 1
ATOM 1440 N N . MET A 1 173 ? 2.854 1.847 -7.140 1.00 77.62 173 MET A N 1
ATOM 1441 C CA . MET A 1 173 ? 1.393 2.001 -7.197 1.00 77.62 173 MET A CA 1
ATOM 1442 C C . MET A 1 173 ? 0.872 3.142 -6.314 1.00 77.62 173 MET A C 1
ATOM 1444 O O . MET A 1 173 ? -0.163 3.740 -6.609 1.00 77.62 173 MET A O 1
ATOM 1448 N N . LEU A 1 174 ? 1.539 3.422 -5.192 1.00 78.25 174 LEU A N 1
ATOM 1449 C CA . LEU A 1 174 ? 1.132 4.481 -4.269 1.00 78.25 174 LEU A CA 1
ATOM 1450 C C . LEU A 1 174 ? 1.518 5.870 -4.772 1.00 78.25 174 LEU A C 1
ATOM 1452 O O . LEU A 1 174 ? 0.766 6.819 -4.523 1.00 78.25 174 LEU A O 1
ATOM 1456 N N . PHE A 1 175 ? 2.666 5.973 -5.441 1.00 80.62 175 PHE A N 1
ATOM 1457 C CA . PHE A 1 175 ? 3.264 7.221 -5.889 1.00 80.62 175 PHE A CA 1
ATOM 1458 C C . PHE A 1 175 ? 3.754 7.068 -7.328 1.00 80.62 175 PHE A C 1
ATOM 1460 O O . PHE A 1 175 ? 4.773 6.434 -7.579 1.00 80.62 175 PHE A O 1
ATOM 1467 N N . LEU A 1 176 ? 3.002 7.663 -8.258 1.00 71.06 176 LEU A N 1
ATOM 1468 C CA . LEU A 1 176 ? 3.327 7.717 -9.688 1.00 71.06 176 LEU A CA 1
ATOM 1469 C C . LEU A 1 176 ? 4.114 8.978 -10.066 1.00 71.06 176 LEU A C 1
ATOM 1471 O O . LEU A 1 176 ? 4.868 8.951 -11.032 1.00 71.06 176 LEU A O 1
ATOM 1475 N N . ASP A 1 177 ? 4.008 10.040 -9.257 1.00 73.88 177 ASP A N 1
ATOM 1476 C CA . ASP A 1 177 ? 4.724 11.323 -9.349 1.00 73.88 177 ASP A CA 1
ATOM 1477 C C . ASP A 1 177 ? 4.977 11.897 -7.929 1.00 73.88 177 ASP A C 1
ATOM 1479 O O . ASP A 1 177 ? 4.564 11.316 -6.915 1.00 73.88 177 ASP A O 1
ATOM 1483 N N . GLU A 1 178 ? 5.726 12.998 -7.839 1.00 80.25 178 GLU A N 1
ATOM 1484 C CA . GLU A 1 178 ? 5.974 13.729 -6.584 1.00 80.25 178 GLU A CA 1
ATOM 1485 C C . GLU A 1 178 ? 4.716 14.453 -6.061 1.00 80.25 178 GLU A C 1
ATOM 1487 O O . GLU A 1 178 ? 4.528 14.635 -4.849 1.00 80.25 178 GLU A O 1
ATOM 1492 N N . GLU A 1 179 ? 3.801 14.817 -6.958 1.00 82.31 179 GLU A N 1
ATOM 1493 C CA . GLU A 1 179 ? 2.561 15.506 -6.612 1.00 82.31 179 GLU A CA 1
ATOM 1494 C C . GLU A 1 179 ? 1.617 14.595 -5.805 1.00 82.31 179 GLU A C 1
ATOM 1496 O O . GLU A 1 179 ? 1.085 14.994 -4.763 1.00 82.31 179 GLU A O 1
ATOM 1501 N N . ALA A 1 180 ? 1.493 13.325 -6.196 1.00 80.81 180 ALA A N 1
ATOM 1502 C CA . ALA A 1 180 ? 0.733 12.291 -5.505 1.00 80.81 180 ALA A CA 1
ATOM 1503 C C . ALA A 1 180 ? 1.238 12.078 -4.073 1.00 80.81 180 ALA A C 1
ATOM 1505 O O . ALA A 1 180 ? 0.434 11.890 -3.148 1.00 80.81 180 ALA A O 1
ATOM 1506 N N . TYR A 1 181 ? 2.558 12.145 -3.869 1.00 87.25 181 TYR A N 1
ATOM 1507 C CA . TYR A 1 181 ? 3.156 12.116 -2.536 1.00 87.25 181 TYR A CA 1
ATOM 1508 C C . TYR A 1 181 ? 2.744 13.339 -1.714 1.00 87.25 181 TYR A C 1
ATOM 1510 O O . TYR A 1 181 ? 2.191 13.194 -0.615 1.00 87.25 181 TYR A O 1
ATOM 1518 N N . SER A 1 182 ? 2.917 14.536 -2.274 1.00 88.62 182 SER A N 1
ATOM 1519 C CA . SER A 1 182 ? 2.595 15.805 -1.614 1.00 88.62 182 SER A CA 1
ATOM 1520 C C . SER A 1 182 ? 1.117 15.903 -1.213 1.00 88.62 182 SER A C 1
ATOM 1522 O O . SER A 1 182 ? 0.800 16.206 -0.055 1.00 88.62 182 SER A O 1
ATOM 1524 N N . ILE A 1 183 ? 0.195 15.549 -2.117 1.00 87.88 183 ILE A N 1
ATOM 1525 C CA . ILE A 1 183 ? -1.256 15.525 -1.863 1.00 87.88 183 ILE A CA 1
ATOM 1526 C C . ILE A 1 183 ? -1.592 14.544 -0.733 1.00 87.88 183 ILE A C 1
ATOM 1528 O O . ILE A 1 183 ? -2.392 14.853 0.165 1.00 87.88 183 ILE A O 1
ATOM 1532 N N . ARG A 1 184 ? -0.986 13.351 -0.747 1.00 87.19 184 ARG A N 1
ATOM 1533 C CA . ARG A 1 184 ? -1.263 12.309 0.246 1.00 87.19 184 ARG A CA 1
ATOM 1534 C C . ARG A 1 184 ? -0.756 12.704 1.634 1.00 87.19 184 ARG A C 1
ATOM 1536 O O . ARG A 1 184 ? -1.509 12.586 2.604 1.00 87.19 184 ARG A O 1
ATOM 1543 N N . ILE A 1 185 ? 0.464 13.231 1.741 1.00 91.31 185 ILE A N 1
ATOM 1544 C CA . ILE A 1 185 ? 1.021 13.722 3.012 1.00 91.31 185 ILE A CA 1
ATOM 1545 C C . ILE A 1 185 ? 0.204 14.896 3.557 1.00 91.31 185 ILE A C 1
ATOM 1547 O O . ILE A 1 185 ? -0.139 14.901 4.742 1.00 91.31 185 ILE A O 1
ATOM 1551 N N . ALA A 1 186 ? -0.196 15.850 2.711 1.00 91.88 186 ALA A N 1
ATOM 1552 C CA . ALA A 1 186 ? -1.035 16.974 3.130 1.00 91.88 186 ALA A CA 1
ATOM 1553 C C . ALA A 1 186 ? -2.370 16.507 3.743 1.00 91.88 186 ALA A C 1
ATOM 1555 O O . ALA A 1 186 ? -2.829 17.058 4.749 1.00 91.88 186 ALA A O 1
ATOM 1556 N N . ARG A 1 187 ? -2.978 15.448 3.191 1.00 91.25 187 ARG A N 1
ATOM 1557 C CA . ARG A 1 187 ? -4.195 14.836 3.746 1.00 91.25 187 ARG A CA 1
ATOM 1558 C C . ARG A 1 187 ? -3.950 14.230 5.129 1.00 91.25 187 ARG A C 1
ATOM 1560 O O . ARG A 1 187 ? -4.730 14.486 6.046 1.00 91.25 187 ARG A O 1
ATOM 1567 N N . TYR A 1 188 ? -2.862 13.479 5.305 1.00 87.62 188 TYR A N 1
ATOM 1568 C CA . TYR A 1 188 ? -2.531 12.881 6.602 1.00 87.62 188 TYR A CA 1
ATOM 1569 C C . TYR A 1 188 ? -2.180 13.920 7.668 1.00 87.62 188 TYR A C 1
ATOM 1571 O O . TYR A 1 188 ? -2.626 13.779 8.807 1.00 87.62 188 TYR A O 1
ATOM 1579 N N . ARG A 1 189 ? -1.482 15.001 7.298 1.00 91.69 189 ARG A N 1
ATOM 1580 C CA . ARG A 1 189 ? -1.232 16.151 8.183 1.00 91.69 189 ARG A CA 1
ATOM 1581 C C . ARG A 1 189 ? -2.530 16.762 8.701 1.00 91.69 189 ARG A C 1
ATOM 1583 O O . ARG A 1 189 ? -2.629 17.036 9.892 1.00 91.69 189 ARG A O 1
ATOM 1590 N N . LYS A 1 190 ? -3.548 16.903 7.842 1.00 92.12 190 LYS A N 1
ATOM 1591 C CA . LYS A 1 190 ? -4.884 17.372 8.252 1.00 92.12 190 LYS A CA 1
ATOM 1592 C C . LYS A 1 190 ? -5.584 16.374 9.181 1.00 92.12 190 LYS A C 1
ATOM 1594 O O . LYS A 1 190 ? -6.091 16.769 10.225 1.00 92.12 190 LYS A O 1
ATOM 1599 N N . TRP A 1 191 ? -5.600 15.084 8.840 1.00 86.75 191 TRP A N 1
ATOM 1600 C CA . TRP A 1 191 ? -6.301 14.054 9.627 1.00 86.75 191 TRP A CA 1
ATOM 1601 C C . TRP A 1 191 ? -5.688 13.797 11.005 1.00 86.75 191 TRP A C 1
ATOM 1603 O O . TRP A 1 191 ? -6.407 13.494 11.959 1.00 86.75 191 TRP A O 1
ATOM 1613 N N . TYR A 1 192 ? -4.366 13.915 11.119 1.00 87.94 192 TYR A N 1
ATOM 1614 C CA . TYR A 1 192 ? -3.624 13.604 12.337 1.00 87.94 192 TYR A CA 1
ATOM 1615 C C . TYR A 1 192 ? -2.962 14.831 12.974 1.00 87.94 192 TYR A C 1
ATOM 1617 O O . TYR A 1 192 ? -2.059 14.666 13.792 1.00 87.94 192 TYR A O 1
ATOM 1625 N N . ALA A 1 193 ? -3.440 16.046 12.679 1.00 90.62 193 ALA A N 1
ATOM 1626 C CA . ALA A 1 193 ? -2.900 17.302 13.218 1.00 90.62 193 ALA A CA 1
ATOM 1627 C C . ALA A 1 193 ? -2.749 17.283 14.754 1.00 90.62 193 ALA A C 1
ATOM 1629 O O . ALA A 1 193 ? -1.727 17.694 15.301 1.00 90.62 193 ALA A O 1
ATOM 1630 N N . ASN A 1 194 ? -3.734 16.705 15.450 1.00 91.38 194 ASN A N 1
ATOM 1631 C CA . ASN A 1 194 ? -3.756 16.614 16.914 1.00 91.38 194 ASN A CA 1
ATOM 1632 C C . ASN A 1 194 ? -2.991 15.397 17.474 1.00 91.38 194 ASN A C 1
ATOM 1634 O O . ASN A 1 194 ? -2.927 15.210 18.686 1.00 91.38 194 ASN A O 1
ATOM 1638 N N . LYS A 1 195 ? -2.422 14.541 16.615 1.00 91.31 195 LYS A N 1
ATOM 1639 C CA . LYS A 1 195 ? -1.766 13.275 16.983 1.00 91.31 195 LYS A CA 1
ATOM 1640 C C . LYS A 1 195 ? -0.325 13.260 16.473 1.00 91.31 195 LYS A C 1
ATOM 1642 O O . LYS A 1 195 ? 0.021 12.475 15.596 1.00 91.31 195 LYS A O 1
ATOM 1647 N N . LYS A 1 196 ? 0.524 14.126 17.038 1.00 92.75 196 LYS A N 1
ATOM 1648 C CA . LYS A 1 196 ? 1.892 14.392 16.544 1.00 92.75 196 LYS A CA 1
ATOM 1649 C C . LYS A 1 196 ? 2.748 13.131 16.349 1.00 92.75 196 LYS A C 1
ATOM 1651 O O . LYS A 1 196 ? 3.380 12.995 15.309 1.00 92.75 196 LYS A O 1
ATOM 1656 N N . ASN A 1 197 ? 2.761 12.202 17.307 1.00 92.75 197 ASN A N 1
ATOM 1657 C CA . ASN A 1 197 ? 3.589 10.987 17.210 1.00 92.75 197 ASN A CA 1
ATOM 1658 C C . ASN A 1 197 ? 3.071 10.004 16.151 1.00 92.75 197 ASN A C 1
ATOM 1660 O O . ASN A 1 197 ? 3.853 9.424 15.393 1.00 92.75 197 ASN A O 1
ATOM 1664 N N . LEU A 1 198 ? 1.746 9.871 16.058 1.00 90.31 198 LEU A N 1
ATOM 1665 C CA . LEU A 1 198 ? 1.101 9.075 15.022 1.00 90.31 198 LEU A CA 1
ATOM 1666 C C . LEU A 1 198 ? 1.370 9.667 13.637 1.00 90.31 198 LEU A C 1
ATOM 1668 O O . LEU A 1 198 ? 1.770 8.939 12.735 1.00 90.31 198 LEU A O 1
ATOM 1672 N N . LEU A 1 199 ? 1.214 10.986 13.491 1.00 92.12 199 LEU A N 1
ATOM 1673 C CA . LEU A 1 199 ? 1.507 11.700 12.253 1.00 92.12 199 LEU A CA 1
ATOM 1674 C C . LEU A 1 199 ? 2.961 11.482 11.823 1.00 92.12 199 LEU A C 1
ATOM 1676 O O . LEU A 1 199 ? 3.180 11.052 10.697 1.00 92.12 199 LEU A O 1
ATOM 1680 N N . LYS A 1 200 ? 3.933 11.662 12.728 1.00 95.19 200 LYS A N 1
ATOM 1681 C CA . LYS A 1 200 ? 5.354 11.397 12.442 1.00 95.19 200 LYS A CA 1
ATOM 1682 C C . LYS A 1 200 ? 5.595 9.970 11.942 1.00 95.19 200 LYS A C 1
ATOM 1684 O O . LYS A 1 200 ? 6.378 9.764 11.022 1.00 95.19 200 LYS A O 1
ATOM 1689 N N . SER A 1 201 ? 4.927 8.982 12.537 1.00 90.69 201 SER A N 1
ATOM 1690 C CA . SER A 1 201 ? 5.074 7.576 12.132 1.00 90.69 201 SER A CA 1
ATOM 1691 C C . SER A 1 201 ? 4.457 7.307 10.756 1.00 90.69 201 SER A C 1
ATOM 1693 O O . SER A 1 201 ? 5.034 6.573 9.957 1.00 90.69 201 SER A O 1
ATOM 1695 N N . VAL A 1 202 ? 3.321 7.942 10.454 1.00 91.06 202 VAL A N 1
ATOM 1696 C CA . VAL A 1 202 ? 2.673 7.881 9.136 1.00 91.06 202 VAL A CA 1
ATOM 1697 C C . VAL A 1 202 ? 3.535 8.561 8.070 1.00 91.06 202 VAL A C 1
ATOM 1699 O O . VAL A 1 202 ? 3.772 7.967 7.022 1.00 91.06 202 VAL A O 1
ATOM 1702 N N . GLU A 1 203 ? 4.047 9.764 8.334 1.00 92.62 203 GLU A N 1
ATOM 1703 C CA . GLU A 1 203 ? 4.942 10.483 7.417 1.00 92.62 203 GLU A CA 1
ATOM 1704 C C . GLU A 1 203 ? 6.216 9.686 7.135 1.00 92.62 203 GLU A C 1
ATOM 1706 O O . GLU A 1 203 ? 6.631 9.587 5.985 1.00 92.62 203 GLU A O 1
ATOM 1711 N N . HIS A 1 204 ? 6.800 9.055 8.158 1.00 95.50 204 HIS A N 1
ATOM 1712 C CA . HIS A 1 204 ? 7.978 8.213 7.981 1.00 95.50 204 HIS A CA 1
ATOM 1713 C C . HIS A 1 204 ? 7.710 7.019 7.053 1.00 95.50 204 HIS A C 1
ATOM 1715 O O . HIS A 1 204 ? 8.477 6.804 6.120 1.00 95.50 204 HIS A O 1
ATOM 1721 N N . LEU A 1 205 ? 6.606 6.285 7.252 1.00 94.38 205 LEU A N 1
ATOM 1722 C CA . LEU A 1 205 ? 6.233 5.171 6.372 1.00 94.38 205 LEU A CA 1
ATOM 1723 C C . LEU A 1 205 ? 6.072 5.627 4.918 1.00 94.38 205 LEU A C 1
ATOM 1725 O O . LEU A 1 205 ? 6.563 4.975 4.000 1.00 94.38 205 LEU A O 1
ATOM 1729 N N . TYR A 1 206 ? 5.362 6.732 4.702 1.00 91.69 206 TYR A N 1
ATOM 1730 C CA . TYR A 1 206 ? 5.113 7.215 3.350 1.00 91.69 206 TYR A CA 1
ATOM 1731 C C . TYR A 1 206 ? 6.353 7.810 2.695 1.00 91.69 206 TYR A C 1
ATOM 1733 O O . TYR A 1 206 ? 6.478 7.694 1.481 1.00 91.69 206 TYR A O 1
ATOM 1741 N N . LYS A 1 207 ? 7.292 8.359 3.473 1.00 93.62 207 LYS A N 1
ATOM 1742 C CA . LYS A 1 207 ? 8.613 8.721 2.963 1.00 93.62 207 LYS A CA 1
ATOM 1743 C C . LYS A 1 207 ? 9.364 7.487 2.458 1.00 93.62 207 LYS A C 1
ATOM 1745 O O . LYS A 1 207 ? 9.877 7.535 1.353 1.00 93.62 207 LYS A O 1
ATOM 1750 N N . LEU A 1 208 ? 9.363 6.372 3.199 1.00 92.44 208 LEU A N 1
ATOM 1751 C CA . LEU A 1 208 ? 10.008 5.129 2.738 1.00 92.44 208 LEU A CA 1
ATOM 1752 C C . LEU A 1 208 ? 9.427 4.643 1.403 1.00 92.44 208 LEU A C 1
ATOM 1754 O O . LEU A 1 208 ? 10.176 4.318 0.490 1.00 92.44 208 LEU A O 1
ATOM 1758 N N . TYR A 1 209 ? 8.098 4.640 1.265 1.00 90.06 209 TYR A N 1
ATOM 1759 C CA . TYR A 1 209 ? 7.456 4.309 -0.010 1.00 90.06 209 TYR A CA 1
ATOM 1760 C C . TYR A 1 209 ? 7.778 5.320 -1.116 1.00 90.06 209 TYR A C 1
ATOM 1762 O O . TYR A 1 209 ? 7.885 4.935 -2.272 1.00 90.06 209 TYR A O 1
ATOM 1770 N N . TYR A 1 210 ? 7.921 6.605 -0.794 1.00 89.81 210 TYR A N 1
ATOM 1771 C CA . TYR A 1 210 ? 8.285 7.612 -1.783 1.00 89.81 210 TYR A CA 1
ATOM 1772 C C . TYR A 1 210 ? 9.702 7.393 -2.319 1.00 89.81 210 TYR A C 1
ATOM 1774 O O . TYR A 1 210 ? 9.867 7.321 -3.533 1.00 89.81 210 TYR A O 1
ATOM 1782 N N . GLU A 1 211 ? 10.692 7.187 -1.449 1.00 89.94 211 GLU A N 1
ATOM 1783 C CA . GLU A 1 211 ? 12.067 6.901 -1.884 1.00 89.94 211 GLU A CA 1
ATOM 1784 C C . GLU A 1 211 ? 12.133 5.606 -2.715 1.00 89.94 211 GLU A C 1
ATOM 1786 O O . GLU A 1 211 ? 12.638 5.618 -3.834 1.00 89.94 211 GLU A O 1
ATOM 1791 N N . LEU A 1 212 ? 11.486 4.525 -2.256 1.00 87.62 212 LEU A N 1
ATOM 1792 C CA . LEU A 1 212 ? 11.402 3.265 -3.013 1.00 87.62 212 LEU A CA 1
ATOM 1793 C C . LEU A 1 212 ? 10.744 3.429 -4.386 1.00 87.62 212 LEU A C 1
ATOM 1795 O O . LEU A 1 212 ? 11.079 2.726 -5.335 1.00 87.62 212 LEU A O 1
ATOM 1799 N N . SER A 1 213 ? 9.777 4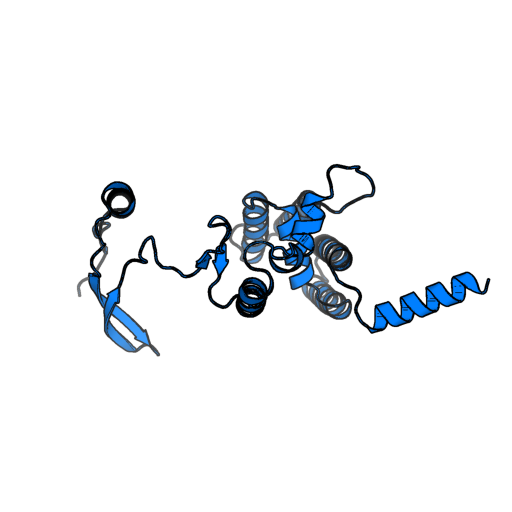.338 -4.502 1.00 84.19 213 SER A N 1
ATOM 1800 C CA . SER A 1 213 ? 9.115 4.588 -5.779 1.00 84.19 213 SER A CA 1
ATOM 1801 C C . SER A 1 213 ? 10.003 5.346 -6.766 1.00 84.19 213 SER A C 1
ATOM 1803 O O . SER A 1 213 ? 9.733 5.267 -7.959 1.00 84.19 213 SER A O 1
ATOM 1805 N N . LYS A 1 214 ? 11.029 6.071 -6.301 1.00 81.69 214 LYS A N 1
ATOM 1806 C CA . LYS A 1 214 ? 12.001 6.752 -7.169 1.00 81.69 214 LYS A CA 1
ATOM 1807 C C . LYS A 1 214 ? 13.028 5.780 -7.730 1.00 81.69 214 LYS A C 1
ATOM 1809 O O . LYS A 1 214 ? 13.319 5.847 -8.913 1.00 81.69 214 LYS A O 1
ATOM 1814 N N . GLU A 1 215 ? 13.501 4.843 -6.909 1.00 70.81 215 GLU A N 1
ATOM 1815 C CA . GLU A 1 215 ? 14.482 3.824 -7.318 1.00 70.81 215 GLU A CA 1
ATOM 1816 C C . GLU A 1 215 ? 13.992 2.956 -8.490 1.00 70.81 215 GLU A C 1
ATOM 1818 O O . GLU A 1 215 ? 14.786 2.458 -9.279 1.00 70.81 215 GLU A O 1
ATOM 1823 N N . VAL A 1 216 ? 12.676 2.758 -8.606 1.00 60.41 216 VAL A N 1
ATOM 1824 C CA . VAL A 1 216 ? 12.068 1.831 -9.576 1.00 60.41 216 VAL A CA 1
ATOM 1825 C C . VAL A 1 216 ? 11.526 2.548 -10.818 1.00 60.41 216 VAL A C 1
ATOM 1827 O O . VAL A 1 216 ? 11.204 1.901 -11.816 1.00 60.41 216 VAL A O 1
ATOM 1830 N N . ARG A 1 217 ? 11.381 3.877 -10.784 1.00 59.62 217 ARG A N 1
ATOM 1831 C CA . ARG A 1 217 ? 10.748 4.614 -11.880 1.00 59.62 217 ARG A CA 1
ATOM 1832 C C . ARG A 1 217 ? 11.722 4.834 -13.044 1.00 59.62 217 ARG A C 1
ATOM 1834 O O . ARG A 1 217 ? 12.812 5.351 -12.822 1.00 59.62 217 ARG A O 1
ATOM 1841 N N . PRO A 1 218 ? 11.334 4.510 -14.294 1.00 55.09 218 PRO A N 1
ATOM 1842 C CA . PRO A 1 218 ? 12.027 5.060 -15.450 1.00 55.09 218 PRO A CA 1
ATOM 1843 C C . PRO A 1 218 ? 11.833 6.581 -15.453 1.00 55.09 218 PRO A C 1
ATOM 1845 O O . PRO A 1 218 ? 10.719 7.050 -15.209 1.00 55.09 218 PRO A O 1
ATOM 1848 N N . MET A 1 219 ? 12.911 7.331 -15.702 1.00 52.88 219 MET A N 1
ATOM 1849 C CA . MET A 1 219 ? 12.880 8.797 -15.749 1.00 52.88 219 MET A CA 1
ATOM 1850 C C . MET A 1 219 ? 11.748 9.281 -16.662 1.00 52.88 219 MET A C 1
ATOM 1852 O O . MET A 1 219 ? 11.576 8.786 -17.780 1.00 52.88 219 MET A O 1
ATOM 1856 N N . VAL A 1 220 ? 10.958 10.238 -16.183 1.00 55.09 220 VAL A N 1
ATOM 1857 C CA . VAL A 1 220 ? 9.875 10.843 -16.973 1.00 55.09 220 VAL A CA 1
ATOM 1858 C C . VAL A 1 220 ? 10.473 11.918 -17.891 1.00 55.09 220 VAL A C 1
ATOM 1860 O O . VAL A 1 220 ? 11.489 12.509 -17.546 1.00 55.09 220 VAL A O 1
ATOM 1863 N N . GLY A 1 221 ? 9.867 12.203 -19.052 1.00 46.16 221 GLY A N 1
ATOM 1864 C CA . GLY A 1 221 ? 10.440 13.088 -20.088 1.00 46.16 221 GLY A CA 1
ATOM 1865 C C . GLY A 1 221 ? 11.025 14.417 -19.582 1.00 46.16 221 GLY A C 1
ATOM 1866 O O . GLY A 1 221 ? 12.126 14.781 -19.976 1.00 46.16 221 GLY A O 1
ATOM 1867 N N . ASN A 1 222 ? 10.360 15.079 -18.631 1.00 58.97 222 ASN A N 1
ATOM 1868 C CA . ASN A 1 222 ? 10.845 16.339 -18.054 1.00 58.97 222 ASN A CA 1
ATOM 1869 C C . ASN A 1 222 ? 12.071 16.147 -17.135 1.00 58.97 222 ASN A C 1
ATOM 1871 O O . ASN A 1 222 ? 12.922 17.024 -17.035 1.00 58.97 222 ASN A O 1
ATOM 1875 N N . GLU A 1 223 ? 12.171 15.008 -16.445 1.00 60.19 223 GLU A N 1
ATOM 1876 C CA . GLU A 1 223 ? 13.341 14.651 -15.631 1.00 60.19 223 GLU A CA 1
ATOM 1877 C C . GLU A 1 223 ? 14.528 14.262 -16.523 1.00 60.19 223 GLU A C 1
ATOM 1879 O O . GLU A 1 223 ? 15.667 14.564 -16.181 1.00 60.19 223 GLU A O 1
ATOM 1884 N N . ILE A 1 224 ? 14.260 13.656 -17.687 1.00 60.50 224 ILE A N 1
ATOM 1885 C CA . ILE A 1 224 ? 15.273 13.366 -18.710 1.00 60.50 224 ILE A CA 1
ATOM 1886 C C . ILE A 1 224 ? 15.822 14.669 -19.299 1.00 60.50 224 ILE A C 1
ATOM 1888 O O . ILE A 1 224 ? 17.035 14.821 -19.371 1.00 60.50 224 ILE A O 1
ATOM 1892 N N . GLU A 1 225 ? 14.960 15.613 -19.691 1.00 66.88 225 GLU A N 1
ATOM 1893 C CA . GLU A 1 225 ? 15.396 16.915 -20.226 1.00 66.88 225 GLU A CA 1
ATOM 1894 C C . GLU A 1 225 ? 16.286 17.670 -19.232 1.00 66.88 225 GLU A C 1
ATOM 1896 O O . GLU A 1 225 ? 17.368 18.125 -19.603 1.00 66.88 225 GLU A O 1
ATOM 1901 N N . ASN A 1 226 ? 15.890 17.721 -17.957 1.00 75.88 226 ASN A N 1
ATOM 1902 C CA . ASN A 1 226 ? 16.694 18.356 -16.911 1.00 75.88 226 ASN A CA 1
ATOM 1903 C C . ASN A 1 226 ? 18.024 17.622 -16.671 1.00 75.88 226 ASN A C 1
ATOM 1905 O O . ASN A 1 226 ? 19.064 18.264 -16.556 1.00 75.88 226 ASN A O 1
ATOM 1909 N N . ALA A 1 227 ? 18.019 16.285 -16.645 1.00 75.12 227 ALA A N 1
ATOM 1910 C CA . ALA A 1 227 ? 19.242 15.499 -16.486 1.00 75.12 227 ALA A CA 1
ATOM 1911 C C . ALA A 1 227 ? 20.204 15.664 -17.676 1.00 75.12 227 ALA A C 1
ATOM 1913 O O . ALA A 1 227 ? 21.419 15.701 -17.482 1.00 75.12 227 ALA A O 1
ATOM 1914 N N . ILE A 1 228 ? 19.675 15.799 -18.898 1.00 74.69 228 ILE A N 1
ATOM 1915 C CA . ILE A 1 228 ? 20.464 16.109 -20.097 1.00 74.69 228 ILE A CA 1
ATOM 1916 C C . ILE A 1 228 ? 21.060 17.517 -19.985 1.00 74.69 228 ILE A C 1
ATOM 1918 O O . ILE A 1 228 ? 22.251 17.684 -20.235 1.00 74.69 228 ILE A O 1
ATOM 1922 N N . GLU A 1 229 ? 20.276 18.522 -19.583 1.00 81.38 229 GLU A N 1
ATOM 1923 C CA . GLU A 1 229 ? 20.789 19.882 -19.377 1.00 81.38 229 GLU A CA 1
ATOM 1924 C C . GLU A 1 229 ? 21.896 19.944 -18.320 1.00 81.38 229 GLU A C 1
ATOM 1926 O O . GLU A 1 229 ? 22.903 20.625 -18.526 1.00 81.38 229 GLU A O 1
ATOM 1931 N N . ASP A 1 230 ? 21.722 19.251 -17.197 1.00 84.12 230 ASP A N 1
ATOM 1932 C CA . ASP A 1 230 ? 22.705 19.229 -16.115 1.00 84.12 230 ASP A CA 1
ATOM 1933 C C . ASP A 1 230 ? 23.992 18.507 -16.540 1.00 84.12 230 ASP A C 1
ATOM 1935 O O . ASP A 1 230 ? 25.088 18.993 -16.255 1.00 84.12 230 ASP A O 1
ATOM 1939 N N . ALA A 1 231 ? 23.884 17.410 -17.298 1.00 83.50 231 ALA A N 1
ATOM 1940 C CA . ALA A 1 231 ? 25.038 16.723 -17.878 1.00 83.50 231 ALA A CA 1
ATOM 1941 C C . ALA A 1 231 ? 25.787 17.602 -18.897 1.00 83.50 231 ALA A C 1
ATOM 1943 O O . ALA A 1 231 ? 27.014 17.654 -18.879 1.00 83.50 231 ALA A O 1
ATOM 1944 N N . ILE A 1 232 ? 25.066 18.347 -19.744 1.00 84.69 232 ILE A N 1
ATOM 1945 C CA . ILE A 1 232 ? 25.672 19.295 -20.694 1.00 84.69 232 ILE A CA 1
ATOM 1946 C C . ILE A 1 232 ? 26.398 20.421 -19.948 1.00 84.69 232 ILE A C 1
ATOM 1948 O O . ILE A 1 232 ? 27.506 20.792 -20.327 1.00 84.69 232 ILE A O 1
ATOM 1952 N N . LYS A 1 233 ? 25.810 20.964 -18.873 1.00 85.00 233 LYS A N 1
ATOM 1953 C CA . LYS A 1 233 ? 26.444 22.014 -18.054 1.00 85.00 233 LYS A CA 1
ATOM 1954 C C . LYS A 1 233 ? 27.700 21.517 -17.333 1.00 85.00 233 LYS A C 1
ATOM 1956 O O . LYS A 1 233 ? 28.623 22.306 -17.153 1.00 85.00 233 LYS A O 1
ATOM 1961 N N . ALA A 1 234 ? 27.744 20.246 -16.934 1.00 82.44 234 ALA A N 1
ATOM 1962 C CA . ALA A 1 234 ? 28.898 19.652 -16.259 1.00 82.44 234 ALA A CA 1
ATOM 1963 C C . ALA A 1 234 ? 30.142 19.531 -17.159 1.00 82.44 234 ALA A C 1
ATOM 1965 O O . ALA A 1 234 ? 31.248 19.582 -16.642 1.00 82.44 234 ALA A O 1
ATOM 1966 N N . GLU A 1 235 ? 29.970 19.425 -18.479 1.00 81.44 235 GLU A N 1
ATOM 1967 C CA . GLU A 1 235 ? 31.071 19.370 -19.461 1.00 81.44 235 GLU A CA 1
ATOM 1968 C C . GLU A 1 235 ? 31.576 20.761 -19.895 1.00 81.44 235 GLU A C 1
ATOM 1970 O O . GLU A 1 235 ? 32.608 20.883 -20.552 1.00 81.44 235 GLU A O 1
ATOM 1975 N N . ILE A 1 236 ? 30.831 21.825 -19.575 1.00 77.12 236 ILE A N 1
ATOM 1976 C CA . ILE A 1 236 ? 31.158 23.209 -19.963 1.00 77.12 236 ILE A CA 1
ATOM 1977 C C . ILE A 1 236 ? 31.941 23.948 -18.850 1.00 77.12 236 ILE A C 1
ATOM 1979 O O . ILE A 1 236 ? 32.470 25.033 -19.097 1.00 77.12 236 ILE A O 1
ATOM 1983 N N . ASN A 1 237 ? 32.059 23.358 -17.654 1.00 49.81 237 ASN A N 1
ATOM 1984 C CA . ASN A 1 237 ? 32.875 23.849 -16.530 1.00 49.81 237 ASN A CA 1
ATOM 1985 C C . ASN A 1 237 ? 34.158 23.032 -16.361 1.00 49.81 237 ASN A C 1
ATOM 1987 O O . ASN A 1 237 ? 35.170 23.638 -15.943 1.00 49.81 237 ASN A O 1
#

Secondary structure (DSSP, 8-state):
--------S-S--HHHHHHHHHHHHHS-PPPPPEEEEEEEEETTEEEEEEEEE----TT--SEEEPTTSS-EEETT-TTHHHHHHHHHHHTT---HHHHS-HHHHHHHH--S---S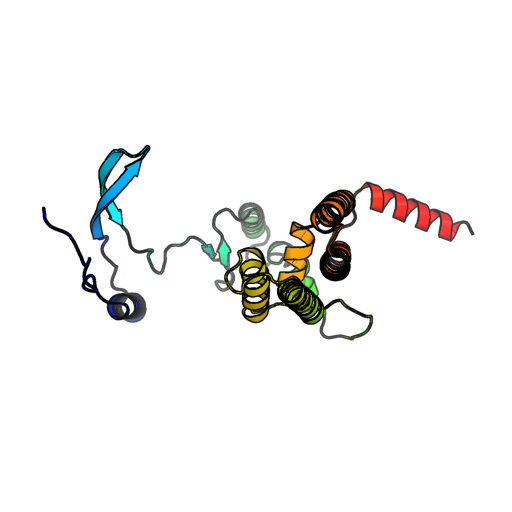-PPPHHHHHHHHHHHHHHHHHTT--TTSHHHHHHHHHHHHHHH-TTHHHHHHHHHHHH-SSHHHHHHHHHHHHHHTTT-HHHHHHHHHHHHHHHHHHHHTPPPPHHHHHHHHHHHHHHHH-

pLDDT: mean 70.6, std 18.69, range [24.36, 95.81]